Protein AF-H2CKC5-F1 (afdb_monomer_lite)

Sequence (315 aa):
MRVLASLIFFLLPLSMAQTQPAKDTEPKKPIIMPQEMGDGQTSNHPYEKLLLSVIDSQEKTISQMALFFNGLAILLGLASIIIPLIAYFFAIRPAQKAAKEIANIQDSVDALIEKKFAAYIEEHEYRRIESYLNDIQSGTFEMKKRACLYLSLNQHLVESESHINRIYEILSGEIDQDTRNSLSYIITNKNTVLCRHYFERVLRETLLENPIWYSFTFFLNFGFEKSAQETHSFLASIPEDEFRMTSIQINATLAQHSIESRLHFYNCCEIFIGLSAPKLEILAKHAIENTFKSNPESFKNTCLALHTAAPPPLP

Foldseek 3Di:
DPDPPPPPPPDDPPPDDDDDDDDDDDDDDDDDDDDDDDDDDPDPDVVVVVVVVVVVVVVVVVVVVVVVVVVVVVVVVVCVVVVVVCCCVPPVVVVVVVVVVVVVVVVVVVVVVVVVVVVVVLVVLVVVLVVLLCCCQDNDPVSVVVSLVVCLVVLVSQQDPVSLVSLLVSLPDDHDQSSNVSSLNSCLQPDDPSNLVSLLVCLVVVSHPCSLLRSLSSCLNPNCPVNLQSLQVSLQPDDLVCLLVVLLSNLVSLLVDDLVSNLRVLLSVSNVPPRDPSSVVSNVVNNLVSCCVVPVVSSVVSVVSNVPPDNPPDD

Organism: NCBI:txid929563

Structure (mmCIF, N/CA/C/O backbone):
data_AF-H2CKC5-F1
#
_entry.id   AF-H2CKC5-F1
#
loop_
_atom_site.group_PDB
_atom_site.id
_atom_site.type_symbol
_atom_site.label_atom_id
_atom_site.label_alt_id
_atom_site.label_comp_id
_atom_site.label_asym_id
_atom_site.label_entity_id
_atom_site.label_seq_id
_atom_site.pdbx_PDB_ins_code
_atom_site.Cartn_x
_atom_site.Cartn_y
_atom_site.Cartn_z
_atom_site.occupancy
_atom_site.B_iso_or_equiv
_atom_site.auth_seq_id
_atom_site.auth_comp_id
_atom_site.auth_asym_id
_atom_site.auth_atom_id
_atom_site.pdbx_PDB_model_num
ATOM 1 N N . MET A 1 1 ? -24.371 22.393 44.438 1.00 42.00 1 MET A N 1
ATOM 2 C CA . MET A 1 1 ? -24.372 21.460 45.590 1.00 42.00 1 MET A CA 1
ATOM 3 C C . MET A 1 1 ? -23.345 21.908 46.632 1.00 42.00 1 MET A C 1
ATOM 5 O O . MET A 1 1 ? -22.217 21.445 46.610 1.00 42.00 1 MET A O 1
ATOM 9 N N . ARG A 1 2 ? -23.697 22.866 47.502 1.00 38.41 2 ARG A N 1
ATOM 10 C CA . ARG A 1 2 ? -22.782 23.466 48.503 1.00 38.41 2 ARG A CA 1
ATOM 11 C C . ARG A 1 2 ? -23.366 23.501 49.928 1.00 38.41 2 ARG A C 1
ATOM 13 O O . ARG A 1 2 ? -22.968 24.326 50.732 1.00 38.41 2 ARG A O 1
ATOM 20 N N . VAL A 1 3 ? -24.299 22.603 50.256 1.00 41.03 3 VAL A N 1
ATOM 21 C CA . VAL A 1 3 ? -24.990 22.617 51.567 1.00 41.03 3 VAL A CA 1
ATOM 22 C C . VAL A 1 3 ? -24.724 21.358 52.412 1.00 41.03 3 VAL A C 1
ATOM 24 O O . VAL A 1 3 ? -25.104 21.305 53.572 1.00 41.03 3 VAL A O 1
ATOM 27 N N . LEU A 1 4 ? -23.980 20.365 51.911 1.00 36.09 4 LEU A N 1
ATOM 28 C CA . LEU A 1 4 ? -23.771 19.098 52.635 1.00 36.09 4 LEU A CA 1
ATOM 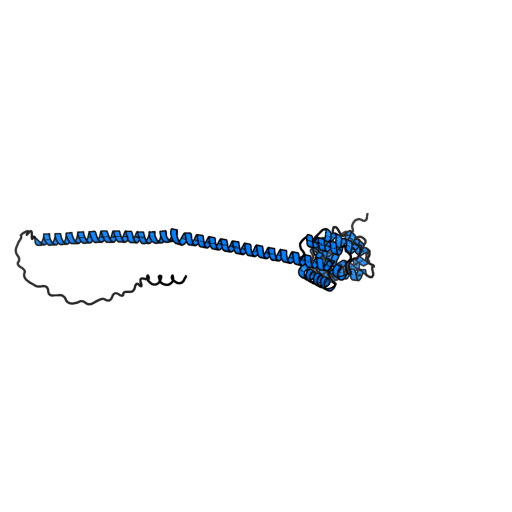29 C C . LEU A 1 4 ? -22.496 19.018 53.497 1.00 36.09 4 LEU A C 1
ATOM 31 O O . LEU A 1 4 ? -22.200 17.962 54.041 1.00 36.09 4 LEU A O 1
ATOM 35 N N . ALA A 1 5 ? -21.752 20.117 53.658 1.00 40.50 5 ALA A N 1
ATOM 36 C CA . ALA A 1 5 ? -20.508 20.128 54.438 1.00 40.50 5 ALA A CA 1
ATOM 37 C C . ALA A 1 5 ? -20.687 20.501 55.926 1.00 40.50 5 ALA A C 1
ATOM 39 O O . ALA A 1 5 ? -19.715 20.479 56.671 1.00 40.50 5 ALA 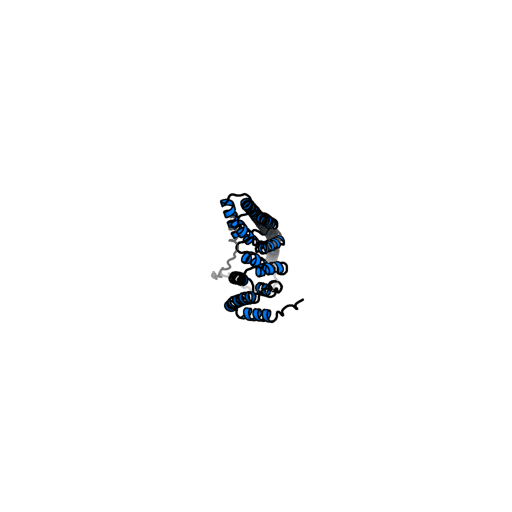A O 1
ATOM 40 N N . SER A 1 6 ? -21.902 20.830 56.385 1.00 41.53 6 SER A N 1
ATOM 41 C CA . SER A 1 6 ? -22.094 21.452 57.710 1.00 41.53 6 SER A CA 1
ATOM 42 C C . SER A 1 6 ? -22.689 20.549 58.799 1.00 41.53 6 SER A C 1
ATOM 44 O O . SER A 1 6 ? -22.996 21.045 59.878 1.00 41.53 6 SER A O 1
ATOM 46 N N . LEU A 1 7 ? -22.857 19.242 58.560 1.00 38.06 7 LEU A N 1
ATOM 47 C CA . LEU A 1 7 ? -23.566 18.344 59.494 1.00 38.06 7 LEU A CA 1
ATOM 48 C C . LEU A 1 7 ? -22.744 17.160 60.030 1.00 38.06 7 LEU A C 1
ATOM 50 O O . LEU A 1 7 ? -23.259 16.378 60.819 1.00 38.06 7 LEU A O 1
ATOM 54 N N . ILE A 1 8 ? -21.459 17.050 59.678 1.00 44.00 8 ILE A N 1
ATOM 55 C CA . ILE A 1 8 ? -20.584 15.949 60.141 1.00 44.00 8 ILE A CA 1
ATOM 56 C C . ILE A 1 8 ? -19.743 16.343 61.378 1.00 44.00 8 ILE A C 1
ATOM 58 O O . ILE A 1 8 ? -19.015 15.526 61.926 1.00 44.00 8 ILE A O 1
ATOM 62 N N . PHE A 1 9 ? -19.884 17.565 61.902 1.00 41.31 9 PHE A N 1
ATOM 63 C CA . PHE A 1 9 ? -19.037 18.052 63.003 1.00 41.31 9 PHE A CA 1
ATOM 64 C C . PHE A 1 9 ? -19.592 17.851 64.428 1.00 41.31 9 PHE A C 1
ATOM 66 O O . PHE A 1 9 ? -18.975 18.331 65.372 1.00 41.31 9 PHE A O 1
ATOM 73 N N . PHE A 1 10 ? -20.726 17.161 64.621 1.00 41.88 10 PHE A N 1
ATOM 74 C CA . PHE A 1 10 ? -21.412 17.153 65.929 1.00 41.88 10 PHE A CA 1
ATOM 75 C C . PHE A 1 10 ? -21.497 15.820 66.686 1.00 41.88 10 PHE A C 1
ATOM 77 O O . PHE A 1 10 ? -22.138 15.776 67.731 1.00 41.88 10 PHE A O 1
ATOM 84 N N . LEU A 1 11 ? -20.850 14.739 66.243 1.00 37.56 11 LEU A N 1
ATOM 85 C CA . LEU A 1 11 ? -20.904 13.459 66.969 1.00 37.56 11 LEU A CA 1
ATOM 86 C C . LEU A 1 11 ? -19.538 12.765 67.039 1.00 37.56 11 LEU A C 1
ATOM 88 O O . LEU A 1 11 ? -19.309 11.721 66.439 1.00 37.56 11 LEU A O 1
ATOM 92 N N . LEU A 1 12 ? -18.639 13.354 67.826 1.00 38.28 12 LEU A N 1
ATOM 93 C CA . LEU A 1 12 ? -17.491 12.674 68.426 1.00 38.28 12 LEU A CA 1
ATOM 94 C C . LEU A 1 12 ? -17.630 12.815 69.949 1.00 38.28 12 LEU A C 1
ATOM 96 O O . LEU A 1 12 ? -17.512 13.934 70.450 1.00 38.28 12 LEU A O 1
ATOM 100 N N . PRO A 1 13 ? -17.879 11.738 70.717 1.00 41.78 13 PRO A N 1
ATOM 101 C CA . PRO A 1 13 ? -17.722 11.804 72.157 1.00 41.78 13 PRO A CA 1
ATOM 102 C C . PRO A 1 13 ? -16.222 11.735 72.451 1.00 41.78 13 PRO A C 1
ATOM 104 O O . PRO A 1 13 ? -15.608 10.669 72.414 1.00 41.78 13 PRO A O 1
ATOM 107 N N . LEU A 1 14 ? -15.618 12.893 72.720 1.00 39.59 14 LEU A N 1
ATOM 108 C CA . LEU A 1 14 ? -14.294 12.961 73.321 1.00 39.59 14 LEU A CA 1
ATOM 109 C C . LEU A 1 14 ? -14.430 12.473 74.770 1.00 39.59 14 LEU A C 1
ATOM 111 O O . LEU A 1 14 ? -14.837 13.210 75.668 1.00 39.59 14 LEU A O 1
ATOM 115 N N . SER A 1 15 ? -14.133 11.195 74.988 1.00 45.47 15 SER A N 1
ATOM 116 C CA . SER A 1 15 ? -13.923 10.639 76.317 1.00 45.47 15 SER A CA 1
ATOM 117 C C . SER A 1 15 ? -12.646 11.242 76.899 1.00 45.47 15 SER A C 1
ATOM 119 O O . SER A 1 15 ? -11.559 10.784 76.570 1.00 45.47 15 SER A O 1
ATOM 121 N N . MET A 1 16 ? -12.762 12.262 77.744 1.00 42.56 16 MET A N 1
ATOM 122 C CA . MET A 1 16 ? -11.785 12.577 78.792 1.00 42.56 16 MET A CA 1
ATOM 123 C C . MET A 1 16 ? -12.454 13.486 79.822 1.00 42.56 16 MET A C 1
ATOM 125 O O . MET A 1 16 ? -12.539 14.694 79.640 1.00 42.56 16 MET A O 1
ATOM 129 N N . ALA A 1 17 ? -12.909 12.898 80.924 1.00 37.75 17 ALA A N 1
ATOM 130 C CA . ALA A 1 17 ? -13.131 13.626 82.163 1.00 37.75 17 ALA A CA 1
ATOM 131 C C . ALA A 1 17 ? -12.411 12.859 83.269 1.00 37.75 17 ALA A C 1
ATOM 133 O O . ALA A 1 17 ? -12.815 11.773 83.681 1.00 37.75 17 ALA A O 1
ATOM 134 N N . GLN A 1 18 ? -11.273 13.425 83.655 1.00 38.19 18 GLN A N 1
ATOM 135 C CA . GLN A 1 18 ? -10.445 13.015 84.772 1.00 38.19 18 GLN A CA 1
ATOM 136 C C . GLN A 1 18 ? -11.273 13.011 86.061 1.00 38.19 18 GLN A C 1
ATOM 138 O O . GLN A 1 18 ? -11.914 13.997 86.416 1.00 38.19 18 GLN A O 1
ATOM 143 N N . THR A 1 19 ? -11.200 11.904 86.788 1.00 39.28 19 THR A N 1
ATOM 144 C CA . THR A 1 19 ? -11.550 11.816 88.203 1.00 39.28 19 THR A CA 1
ATOM 145 C C . THR A 1 19 ? -10.672 12.774 89.013 1.00 39.28 19 THR A C 1
ATOM 147 O O . THR A 1 19 ? -9.476 12.529 89.170 1.00 39.28 19 THR A O 1
ATOM 150 N N . GLN A 1 20 ? -11.256 13.849 89.547 1.00 40.38 20 GLN A N 1
ATOM 151 C CA . GLN A 1 20 ? -10.709 14.583 90.692 1.00 40.38 20 GLN A CA 1
ATOM 152 C C . GLN A 1 20 ? -11.448 14.145 91.967 1.00 40.38 20 GLN A C 1
ATOM 154 O O . GLN A 1 20 ? -12.680 14.093 91.954 1.00 40.38 20 GLN A O 1
ATOM 159 N N . PRO A 1 21 ? -10.744 13.854 93.075 1.00 40.78 21 PRO A N 1
ATOM 160 C CA . PRO A 1 21 ? -11.381 13.587 94.355 1.00 40.78 21 PRO A CA 1
ATOM 161 C C . PRO A 1 21 ? -11.703 14.922 95.040 1.00 40.78 21 PRO A C 1
ATOM 163 O O . PRO A 1 21 ? -10.807 15.698 95.374 1.00 40.78 21 PRO A O 1
ATOM 166 N N . ALA A 1 22 ? -12.987 15.206 95.252 1.00 38.06 22 ALA A N 1
ATOM 167 C CA . ALA A 1 22 ? -13.424 16.373 96.005 1.00 38.06 22 ALA A CA 1
ATOM 168 C C . ALA A 1 22 ? -13.787 15.979 97.443 1.00 38.06 22 ALA A C 1
ATOM 170 O O . ALA A 1 22 ? -14.868 15.470 97.709 1.00 38.06 22 ALA A O 1
ATOM 171 N N . LYS A 1 23 ? -12.827 16.259 98.331 1.00 40.06 23 LYS A N 1
ATOM 172 C CA . LYS A 1 23 ? -12.981 16.905 99.645 1.00 40.06 23 LYS A CA 1
ATOM 173 C C . LYS A 1 23 ? -14.130 16.437 100.550 1.00 40.06 23 LYS A C 1
ATOM 175 O O . LYS A 1 23 ? -15.262 16.910 100.460 1.00 40.06 23 LYS A O 1
ATOM 180 N N . ASP A 1 24 ? -13.722 15.660 101.549 1.00 42.03 24 ASP A N 1
ATOM 181 C CA . ASP A 1 24 ? -14.361 15.535 102.855 1.00 42.03 24 ASP A CA 1
ATOM 182 C C . ASP A 1 24 ? -14.810 16.902 103.387 1.00 42.03 24 ASP A C 1
ATOM 184 O O . ASP A 1 24 ? -14.002 17.800 103.642 1.00 42.03 24 ASP A O 1
ATOM 188 N N . THR A 1 25 ? -16.121 17.049 103.561 1.00 45.88 25 THR A N 1
ATOM 189 C CA . THR A 1 25 ? -16.721 18.114 104.363 1.00 45.88 25 THR A CA 1
ATOM 190 C C . THR A 1 25 ? -17.465 17.464 105.524 1.00 45.88 25 THR A C 1
ATOM 192 O O . THR A 1 25 ? -18.498 16.833 105.349 1.00 45.88 25 THR A O 1
ATOM 195 N N . GLU A 1 26 ? -16.822 17.591 106.683 1.00 41.38 26 GLU A N 1
ATOM 196 C CA . GLU A 1 26 ? -17.263 17.515 108.079 1.00 41.38 26 GLU A CA 1
ATOM 197 C C . GLU A 1 26 ? -18.489 16.662 108.488 1.00 41.38 26 GLU A C 1
ATOM 199 O O . GLU A 1 26 ? -19.617 16.889 108.042 1.00 41.38 26 GLU A O 1
ATOM 204 N N . PRO A 1 27 ? -18.320 15.776 109.493 1.00 43.53 27 PRO A N 1
ATOM 205 C CA . PRO A 1 27 ? -19.419 15.036 110.094 1.00 43.53 27 PRO A CA 1
ATOM 206 C C . PRO A 1 27 ? -20.238 15.935 111.033 1.00 43.53 27 PRO A C 1
ATOM 208 O O . PRO A 1 27 ? -19.755 16.417 112.063 1.00 43.53 27 PRO A O 1
ATOM 211 N N . LYS A 1 28 ? -21.528 16.115 110.730 1.00 41.84 28 LYS A N 1
ATOM 212 C CA . LYS A 1 28 ? -22.486 16.660 111.700 1.00 41.84 28 LYS A CA 1
ATOM 213 C C . LYS A 1 28 ? -22.737 15.636 112.814 1.00 41.84 28 LYS A C 1
ATOM 215 O O . LYS A 1 28 ? -23.282 14.564 112.577 1.00 41.84 28 LYS A O 1
ATOM 220 N N . LYS A 1 29 ? -22.315 16.032 114.020 1.00 44.72 29 LYS A N 1
ATOM 221 C CA . LYS A 1 29 ? -22.571 15.467 115.358 1.00 44.72 29 LYS A CA 1
ATOM 222 C C . LYS A 1 29 ? -23.770 14.503 115.462 1.00 44.72 29 LYS A C 1
ATOM 224 O O . LYS A 1 29 ? -24.896 14.934 115.208 1.00 44.72 29 LYS A O 1
ATOM 229 N N . PRO A 1 30 ? -23.576 13.282 115.993 1.00 47.22 30 PRO A N 1
ATOM 230 C CA . PRO A 1 30 ? -24.675 12.493 116.527 1.00 47.22 30 PRO A CA 1
ATOM 231 C C . PRO A 1 30 ? -25.140 13.086 117.865 1.00 47.22 30 PRO A C 1
ATOM 233 O O . PRO A 1 30 ? -24.343 13.362 118.764 1.00 47.22 30 PRO A O 1
ATOM 236 N N . ILE A 1 31 ? -26.448 13.299 117.977 1.00 48.00 31 ILE A N 1
ATOM 237 C CA . ILE A 1 31 ? -27.125 13.621 119.232 1.00 48.00 31 ILE A CA 1
ATOM 238 C C . ILE A 1 31 ? -27.121 12.346 120.080 1.00 48.00 31 ILE A C 1
ATOM 240 O O . ILE A 1 31 ? -27.695 11.332 119.695 1.00 48.00 31 ILE A O 1
ATOM 244 N N . ILE A 1 32 ? 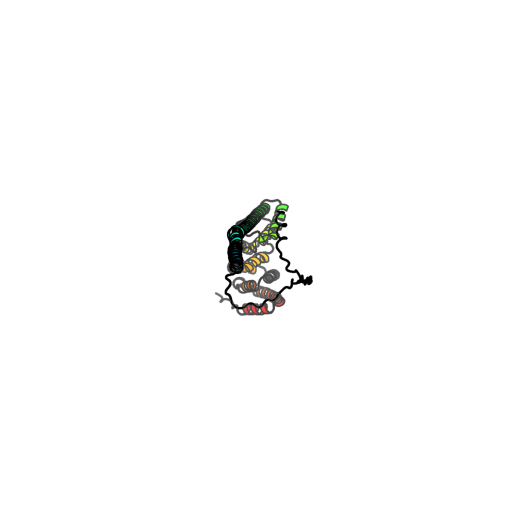-26.433 12.400 121.218 1.00 47.91 32 ILE A N 1
ATOM 245 C CA . ILE A 1 32 ? -26.481 11.384 122.271 1.00 47.91 32 ILE A CA 1
ATOM 246 C C . ILE A 1 32 ? -27.705 11.667 123.142 1.00 47.91 32 ILE A C 1
ATOM 248 O O . ILE A 1 32 ? -27.888 12.814 123.542 1.00 47.91 32 ILE A O 1
ATOM 252 N N . MET A 1 33 ? -28.482 10.625 123.457 1.00 40.84 33 MET A N 1
ATOM 253 C CA . MET A 1 33 ? -28.977 10.236 124.797 1.00 40.84 33 MET A CA 1
ATOM 254 C C . MET A 1 33 ? -30.156 9.250 124.650 1.00 40.84 33 MET A C 1
ATOM 256 O O . MET A 1 33 ? -30.886 9.343 123.668 1.00 40.84 33 MET A O 1
ATOM 260 N N . PRO A 1 34 ? -30.479 8.427 125.662 1.00 47.53 34 PRO A N 1
ATOM 261 C CA . PRO A 1 34 ? -29.633 7.641 126.561 1.00 47.53 34 PRO A CA 1
ATOM 262 C C . PRO A 1 34 ? -30.013 6.139 126.514 1.00 47.53 34 PRO A C 1
ATOM 264 O O . PRO A 1 34 ? -31.061 5.753 126.004 1.00 47.53 34 PRO A O 1
ATOM 267 N N . GLN A 1 35 ? -29.149 5.283 127.067 1.00 49.06 35 GLN A N 1
ATOM 268 C CA . GLN A 1 35 ? -29.497 3.902 127.413 1.00 49.06 35 GLN A CA 1
ATOM 269 C C . GLN A 1 35 ? -30.496 3.890 128.579 1.00 49.06 35 GLN A C 1
ATOM 271 O O . GLN A 1 35 ? -30.191 4.441 129.633 1.00 49.06 35 GLN A O 1
ATOM 276 N N . GLU A 1 36 ? -31.593 3.152 128.438 1.00 39.75 36 GLU A N 1
ATOM 277 C CA . GLU A 1 36 ? -32.171 2.400 129.553 1.00 39.75 36 GLU A CA 1
ATOM 278 C C . GLU A 1 36 ? -32.298 0.932 129.135 1.00 39.75 36 GLU A C 1
ATOM 280 O O . GLU A 1 36 ? -32.858 0.603 128.089 1.00 39.75 36 GLU A O 1
ATOM 285 N N . MET A 1 37 ? -31.706 0.055 129.949 1.00 48.03 37 MET A N 1
ATOM 286 C CA . MET A 1 37 ? -32.003 -1.371 129.956 1.00 48.03 37 MET A CA 1
ATOM 287 C C . MET A 1 37 ? -33.452 -1.555 130.405 1.00 48.03 37 MET A C 1
ATOM 289 O O . MET A 1 37 ? -33.849 -1.019 131.437 1.00 48.03 37 MET A O 1
ATOM 293 N N . GLY A 1 38 ? -34.211 -2.361 129.674 1.00 37.44 38 GLY A N 1
ATOM 294 C CA . GLY A 1 38 ? -35.534 -2.806 130.082 1.00 37.44 38 GLY A CA 1
ATOM 295 C C . GLY A 1 38 ? -35.887 -4.074 129.327 1.00 37.44 38 GLY A C 1
ATOM 296 O O . GLY A 1 38 ? -35.963 -4.066 128.101 1.00 37.44 38 GLY A O 1
ATOM 297 N N . ASP A 1 39 ? -36.015 -5.160 130.078 1.00 38.06 39 ASP A N 1
ATOM 298 C CA . ASP A 1 39 ? -36.306 -6.508 129.617 1.00 38.06 39 ASP A CA 1
ATOM 299 C C . ASP A 1 39 ? -37.482 -6.601 128.638 1.00 38.06 39 ASP A C 1
ATOM 301 O O . ASP A 1 39 ? -38.485 -5.901 128.753 1.00 38.06 39 ASP A O 1
ATOM 305 N N . GLY A 1 40 ? -37.331 -7.549 127.711 1.00 49.28 40 GLY A N 1
ATOM 306 C CA . GLY A 1 40 ? -38.383 -8.281 127.012 1.00 49.28 40 GLY A CA 1
ATOM 307 C C . GLY A 1 40 ? -39.731 -7.592 126.827 1.00 49.28 40 GLY A C 1
ATOM 308 O O . GLY A 1 40 ? -40.600 -7.691 127.683 1.00 49.28 40 GLY A O 1
ATOM 309 N N . GLN A 1 41 ? -39.980 -7.088 125.620 1.00 37.50 41 GLN A N 1
ATOM 310 C CA . GLN A 1 41 ? -41.303 -7.165 125.009 1.00 37.50 41 GLN A CA 1
ATOM 311 C C . GLN A 1 41 ? -41.185 -6.966 123.499 1.00 37.50 41 GLN A C 1
ATOM 313 O O . GLN A 1 41 ? -40.616 -5.991 123.016 1.00 37.50 41 GLN A O 1
ATOM 318 N N . THR A 1 42 ? -41.744 -7.912 122.747 1.00 53.34 42 THR A N 1
ATOM 319 C CA . THR A 1 42 ? -42.051 -7.799 121.321 1.00 53.34 42 THR A CA 1
ATOM 320 C C . THR A 1 42 ? -42.973 -6.598 121.103 1.00 53.34 42 THR A C 1
ATOM 322 O O . THR A 1 42 ? -44.198 -6.740 121.101 1.00 53.34 42 THR A O 1
ATOM 325 N N . SER A 1 43 ? -42.408 -5.397 120.968 1.00 41.59 43 SER A N 1
ATOM 326 C CA . SER A 1 43 ? -43.188 -4.219 120.611 1.00 41.59 43 SER A CA 1
ATOM 327 C C . SER A 1 43 ? -43.338 -4.197 119.091 1.00 41.59 43 SER A C 1
ATOM 329 O O . SER A 1 43 ? -42.396 -3.996 118.333 1.00 41.59 43 SER A O 1
ATOM 331 N N . ASN A 1 44 ? -44.557 -4.480 118.634 1.00 53.59 44 ASN A N 1
ATOM 332 C CA . ASN A 1 44 ? -45.010 -4.171 117.283 1.00 53.59 44 ASN A CA 1
ATOM 333 C C . ASN A 1 44 ? -44.970 -2.642 117.111 1.00 53.59 44 ASN A C 1
ATOM 335 O O . ASN A 1 44 ? -46.004 -1.986 117.239 1.00 53.59 44 ASN A O 1
ATOM 339 N N . HIS A 1 45 ? -43.793 -2.053 116.882 1.00 48.94 45 HIS A N 1
ATOM 340 C CA . HIS A 1 45 ? -43.683 -0.606 116.751 1.00 48.94 45 HIS A CA 1
ATOM 341 C C . HIS A 1 45 ? -44.159 -0.196 115.344 1.00 48.94 45 HIS A C 1
ATOM 343 O O . HIS A 1 45 ? -43.560 -0.595 114.342 1.00 48.94 45 HIS A O 1
ATOM 349 N N . PRO A 1 46 ? -45.240 0.596 115.221 1.00 58.88 46 PRO A N 1
ATOM 350 C CA . PRO A 1 46 ? -45.863 0.915 113.931 1.00 58.88 46 PRO A CA 1
ATOM 351 C C . PRO A 1 46 ? -44.932 1.643 112.949 1.00 58.88 46 PRO A C 1
ATOM 353 O O . PRO A 1 46 ? -45.186 1.625 111.750 1.00 58.88 46 PRO A O 1
ATOM 356 N N . TYR A 1 47 ? -43.837 2.236 113.434 1.00 55.03 47 TYR A N 1
ATOM 357 C CA . TYR A 1 47 ? -42.853 2.954 112.623 1.00 55.03 47 TYR A CA 1
ATOM 358 C C . TYR A 1 47 ? -41.950 2.039 111.785 1.00 55.03 47 TYR A C 1
ATOM 360 O O . TYR A 1 47 ? -41.572 2.425 110.683 1.00 55.03 47 TYR A O 1
ATOM 368 N N . GLU A 1 48 ? -41.649 0.821 112.244 1.00 62.62 48 GLU A N 1
ATOM 369 C CA . GLU A 1 48 ? -40.800 -0.122 111.500 1.00 62.62 48 GLU A CA 1
ATOM 370 C C . GLU A 1 48 ? -41.540 -0.685 110.279 1.00 62.62 48 GLU A C 1
ATOM 372 O O . GLU A 1 48 ? -41.012 -0.705 109.169 1.00 62.62 48 GLU A O 1
ATOM 377 N N . LYS A 1 49 ? -42.827 -1.018 110.448 1.00 60.62 49 LYS A N 1
ATOM 378 C CA . LYS A 1 49 ? -43.713 -1.393 109.334 1.00 60.62 49 LYS A CA 1
ATOM 379 C C . LYS A 1 49 ? -43.908 -0.249 108.340 1.00 60.62 49 LYS A C 1
ATOM 381 O O . LYS A 1 49 ? -43.997 -0.494 107.140 1.00 60.62 49 LYS A O 1
ATOM 386 N N . LEU A 1 50 ? -43.958 0.991 108.827 1.00 67.38 50 LEU A N 1
ATOM 387 C CA . LEU A 1 50 ? -44.115 2.169 107.977 1.00 67.38 50 LEU A CA 1
ATOM 388 C C . LEU A 1 50 ? -42.844 2.426 107.152 1.00 67.38 50 LEU A C 1
ATOM 390 O O . LEU A 1 50 ? -42.945 2.612 105.943 1.00 67.38 50 LEU A O 1
ATOM 394 N N . LEU A 1 51 ? -41.657 2.324 107.758 1.00 65.69 51 LEU A N 1
ATOM 395 C CA . LEU A 1 51 ? -40.374 2.427 107.053 1.00 65.69 51 LEU A CA 1
ATOM 396 C C . LEU A 1 51 ? -40.189 1.317 106.012 1.00 65.69 51 LEU A C 1
ATOM 398 O O . LEU A 1 51 ? -39.845 1.622 104.873 1.00 65.69 51 LEU A O 1
ATOM 402 N N . LEU A 1 52 ? -40.491 0.062 106.358 1.00 72.81 52 LEU A N 1
ATOM 403 C CA . LEU A 1 52 ? -40.438 -1.056 105.409 1.00 72.81 52 LEU A CA 1
ATOM 404 C C . LEU A 1 52 ? -41.415 -0.858 104.242 1.00 72.81 52 LEU A C 1
ATOM 406 O O . LEU A 1 52 ? -41.041 -1.069 103.095 1.00 72.81 52 LEU A O 1
ATOM 410 N N . SER A 1 53 ? -42.630 -0.357 104.497 1.00 70.94 53 SER A N 1
ATOM 411 C CA . SER A 1 53 ? -43.591 -0.065 103.422 1.00 70.94 53 SER A CA 1
ATOM 412 C C . SER A 1 53 ? -43.161 1.089 102.505 1.00 70.94 53 SER A C 1
ATOM 414 O O . SER A 1 53 ? -43.453 1.066 101.308 1.00 70.94 53 SER A O 1
ATOM 416 N N . VAL A 1 54 ? -42.448 2.090 103.037 1.00 73.69 54 VAL A N 1
ATOM 417 C CA . VAL A 1 54 ? -41.878 3.188 102.241 1.00 73.69 54 VAL A CA 1
ATOM 418 C C . VAL A 1 54 ? -40.711 2.683 101.393 1.00 73.69 54 VAL A C 1
ATOM 420 O O . VAL A 1 54 ? -40.633 3.038 100.219 1.00 73.69 54 VAL A O 1
ATOM 423 N N . ILE A 1 55 ? -39.854 1.822 101.948 1.00 74.12 55 ILE A N 1
ATOM 424 C CA . ILE A 1 55 ? -38.739 1.195 101.225 1.00 74.12 55 ILE A CA 1
ATOM 425 C C . ILE A 1 55 ? -39.267 0.284 100.107 1.00 74.12 55 ILE A C 1
ATOM 427 O O . ILE A 1 55 ? -38.871 0.469 98.960 1.00 74.12 55 ILE A O 1
ATOM 431 N N . ASP A 1 56 ? -40.238 -0.591 100.384 1.00 76.62 56 ASP A N 1
ATOM 432 C CA . ASP A 1 56 ? -40.874 -1.457 99.374 1.00 76.62 56 ASP A CA 1
ATOM 433 C C . ASP A 1 56 ? -41.551 -0.648 98.253 1.00 76.62 56 ASP A C 1
ATOM 435 O O . ASP A 1 56 ? -41.536 -1.030 97.079 1.00 76.62 56 ASP A O 1
ATOM 439 N N . SER A 1 57 ? -42.166 0.488 98.600 1.00 74.12 57 SER A N 1
ATOM 440 C CA . SER A 1 57 ? -42.776 1.404 97.630 1.00 74.12 57 SER A CA 1
ATOM 441 C C . SER A 1 57 ? -41.721 2.079 96.744 1.00 74.12 57 SER A C 1
ATOM 443 O O . SER A 1 57 ? -41.888 2.172 95.522 1.00 74.12 57 SER A O 1
ATOM 445 N N . GLN A 1 58 ? -40.596 2.501 97.330 1.00 75.38 58 GLN A N 1
ATOM 446 C CA . GLN A 1 58 ? -39.471 3.071 96.589 1.00 75.38 58 GLN A CA 1
ATOM 447 C C . GLN A 1 58 ? -38.793 2.029 95.696 1.00 75.38 58 GLN A C 1
ATOM 449 O O . GLN A 1 58 ? -38.527 2.320 94.532 1.00 75.38 58 GLN A O 1
ATOM 454 N N . GLU A 1 59 ? -38.592 0.806 96.179 1.00 80.56 59 GLU A N 1
ATOM 455 C CA . GLU A 1 59 ? -37.989 -0.284 95.411 1.00 80.56 59 GLU A CA 1
ATOM 456 C C . GLU A 1 59 ? -38.873 -0.695 94.225 1.00 80.56 59 GLU A C 1
ATOM 458 O O . GLU A 1 59 ? -38.380 -0.842 93.105 1.00 80.56 59 GLU A O 1
ATOM 463 N N . LYS A 1 60 ? -40.202 -0.749 94.409 1.00 75.62 60 LYS A N 1
ATOM 464 C CA . LYS A 1 60 ? -41.155 -0.934 93.299 1.00 75.62 60 LYS A CA 1
ATOM 465 C C . LYS A 1 60 ? -41.101 0.202 92.283 1.00 75.62 60 LYS A C 1
ATOM 467 O O . LYS A 1 60 ? -41.129 -0.062 91.082 1.00 75.62 60 LYS A O 1
ATOM 472 N N . THR A 1 61 ? -41.002 1.449 92.738 1.00 78.25 61 THR A N 1
ATOM 473 C CA . THR A 1 61 ? -40.932 2.619 91.844 1.00 78.25 61 THR A CA 1
ATOM 474 C C . THR A 1 61 ? -39.622 2.630 91.047 1.00 78.25 61 THR A C 1
ATOM 476 O O . THR A 1 61 ? -39.631 2.857 89.836 1.00 78.25 61 THR A O 1
ATOM 479 N N . ILE A 1 62 ? -38.498 2.306 91.694 1.00 81.69 62 ILE A N 1
ATOM 480 C CA . ILE A 1 62 ? -37.178 2.178 91.056 1.00 81.69 62 ILE A CA 1
ATOM 481 C C . ILE A 1 62 ? -37.169 1.010 90.064 1.00 81.69 62 ILE A C 1
ATOM 483 O O . ILE A 1 62 ? -36.684 1.163 88.945 1.00 81.69 62 ILE A O 1
ATOM 487 N N . SER A 1 63 ? -37.754 -0.132 90.430 1.00 80.81 63 SER A N 1
ATOM 488 C CA . SER A 1 63 ? -37.888 -1.300 89.552 1.00 80.81 63 SER A CA 1
ATOM 489 C C . SER A 1 63 ? -38.700 -0.978 88.290 1.00 80.81 63 SER A C 1
ATOM 491 O O . SER A 1 63 ? -38.292 -1.323 87.180 1.00 80.81 63 SER A O 1
ATOM 493 N N . GLN A 1 64 ? -39.803 -0.235 88.425 1.00 79.25 64 GLN A N 1
ATOM 494 C CA . GLN A 1 64 ? -40.610 0.214 87.286 1.00 79.25 64 GLN A CA 1
ATOM 495 C C . GLN A 1 64 ? -39.869 1.224 86.397 1.00 79.25 64 GLN A C 1
ATOM 497 O O . GLN A 1 64 ? -39.939 1.117 85.171 1.00 79.25 64 GLN A O 1
ATOM 502 N N . MET A 1 65 ? -39.115 2.163 86.984 1.00 83.12 65 MET A N 1
ATOM 503 C CA . MET A 1 65 ? -38.250 3.069 86.217 1.00 83.12 65 MET A CA 1
ATOM 504 C C . MET A 1 65 ? -37.158 2.306 85.464 1.00 83.12 65 MET A C 1
ATOM 506 O O . MET A 1 65 ? -36.937 2.567 84.282 1.00 83.12 65 MET A O 1
ATOM 510 N N . ALA A 1 66 ? -36.511 1.335 86.110 1.00 79.44 66 ALA A N 1
ATOM 511 C CA . ALA A 1 66 ? -35.505 0.492 85.476 1.00 79.44 66 ALA A CA 1
ATOM 512 C C . ALA A 1 66 ? -36.098 -0.285 84.292 1.00 79.44 66 ALA A C 1
ATOM 514 O O . ALA A 1 66 ? -35.506 -0.293 83.215 1.00 79.44 66 ALA A O 1
ATOM 515 N N . LEU A 1 67 ? -37.295 -0.863 84.447 1.00 84.94 67 LEU A N 1
ATOM 516 C CA . LEU A 1 67 ? -38.001 -1.560 83.368 1.00 84.94 67 LEU A CA 1
ATOM 517 C C . LEU A 1 67 ? -38.306 -0.626 82.182 1.00 84.94 67 LEU A C 1
ATOM 519 O O . LEU A 1 67 ? -38.105 -1.005 81.027 1.00 84.94 67 LEU A O 1
ATOM 523 N N . PHE A 1 68 ? -38.740 0.607 82.463 1.00 88.88 68 PHE A N 1
ATOM 524 C CA . PHE A 1 68 ? -39.015 1.622 81.444 1.00 88.88 68 PHE A CA 1
ATOM 525 C C . PHE A 1 68 ? -37.752 2.026 80.672 1.00 88.88 68 PHE A C 1
ATOM 527 O O . PHE A 1 68 ? -37.749 2.002 79.439 1.00 88.88 68 PHE A O 1
ATOM 534 N N . PHE A 1 69 ? -36.656 2.338 81.375 1.00 87.69 69 PHE A N 1
ATOM 535 C CA . PHE A 1 69 ? -35.385 2.690 80.735 1.00 87.69 69 PHE A CA 1
ATOM 536 C C . PHE A 1 69 ? -34.796 1.528 79.933 1.00 87.69 69 PHE A C 1
ATOM 538 O O . PHE A 1 69 ? -34.255 1.758 78.852 1.00 87.69 69 PHE A O 1
ATOM 545 N N . ASN A 1 70 ? -34.951 0.287 80.402 1.00 87.12 70 ASN A N 1
ATOM 546 C CA . ASN A 1 70 ? -34.495 -0.889 79.665 1.00 87.12 70 ASN A CA 1
ATOM 547 C C . ASN A 1 70 ? -35.308 -1.091 78.373 1.00 87.12 70 ASN A C 1
ATOM 549 O O . ASN A 1 70 ? -34.739 -1.351 77.314 1.00 87.12 70 ASN A O 1
ATOM 553 N N . GLY A 1 71 ? -36.630 -0.882 78.423 1.00 88.75 71 GLY A N 1
ATOM 554 C CA . GLY A 1 71 ? -37.486 -0.885 77.231 1.00 88.75 71 GLY A CA 1
ATOM 555 C C . GLY A 1 71 ? -37.103 0.204 76.221 1.00 88.75 71 GLY A C 1
ATOM 556 O O . GLY A 1 71 ? -37.019 -0.061 75.020 1.00 88.75 71 GLY A O 1
ATOM 557 N N . LEU A 1 72 ? -36.793 1.411 76.705 1.00 89.25 72 LEU A N 1
ATOM 558 C CA . LEU A 1 72 ? -36.332 2.520 75.865 1.00 89.25 72 LEU A CA 1
ATOM 559 C C . LEU A 1 72 ? -34.957 2.230 75.232 1.00 89.25 72 LEU A C 1
ATOM 561 O O . LEU A 1 72 ? -34.746 2.519 74.055 1.00 89.25 72 LEU A O 1
ATOM 565 N N . ALA A 1 73 ? -34.038 1.622 75.989 1.00 89.31 73 ALA A N 1
ATOM 566 C CA . ALA A 1 73 ? -32.715 1.225 75.511 1.00 89.31 73 ALA A CA 1
ATOM 567 C C . ALA A 1 73 ? -32.796 0.143 74.422 1.00 89.31 73 ALA A C 1
ATOM 569 O O . ALA A 1 73 ? -32.080 0.230 73.424 1.00 89.31 73 ALA A O 1
ATOM 570 N N . ILE A 1 74 ? -33.706 -0.828 74.559 1.00 90.00 74 ILE A N 1
ATOM 571 C CA . ILE A 1 74 ? -33.971 -1.842 73.525 1.00 90.00 74 ILE A CA 1
ATOM 572 C C . ILE A 1 74 ? -34.518 -1.187 72.250 1.00 90.00 74 ILE A C 1
ATOM 574 O O . ILE A 1 74 ? -34.061 -1.508 71.153 1.00 90.00 74 ILE A O 1
ATOM 578 N N . LEU A 1 75 ? -35.449 -0.235 72.373 1.00 89.88 75 LEU A N 1
ATOM 579 C CA . LEU A 1 75 ? -35.982 0.518 71.231 1.00 89.88 75 LEU A CA 1
ATOM 580 C C . LEU A 1 75 ? -34.900 1.341 70.521 1.00 89.88 75 LEU A C 1
ATOM 582 O O . LEU A 1 75 ? -34.827 1.323 69.293 1.00 89.88 75 LEU A O 1
ATOM 586 N N . LEU A 1 76 ? -34.032 2.019 71.276 1.00 89.62 76 LEU A N 1
ATOM 587 C CA . LEU A 1 76 ? -32.892 2.758 70.724 1.00 89.62 76 LEU A CA 1
ATOM 588 C C . LEU A 1 76 ? -31.863 1.825 70.070 1.00 89.62 76 LEU A C 1
ATOM 590 O O . LEU A 1 76 ? -31.339 2.151 69.005 1.00 89.62 76 LEU A O 1
ATOM 594 N N . GLY A 1 77 ? -31.613 0.651 70.656 1.00 89.38 77 GLY A N 1
ATOM 595 C CA . GLY A 1 77 ? -30.755 -0.388 70.079 1.00 89.38 77 GLY A CA 1
ATOM 596 C C . GLY A 1 77 ? -31.326 -0.998 68.795 1.00 89.38 77 GLY A C 1
ATOM 597 O O . GLY A 1 77 ? -30.589 -1.263 67.852 1.00 89.38 77 GLY A O 1
ATOM 598 N N . LEU A 1 78 ? -32.647 -1.163 68.702 1.00 89.38 78 LEU A N 1
ATOM 599 C CA . LEU A 1 78 ? -33.309 -1.575 67.461 1.00 89.38 78 LEU A CA 1
ATOM 600 C C . LEU A 1 78 ? -33.259 -0.466 66.407 1.00 89.38 78 LEU A C 1
ATOM 602 O O . LEU A 1 78 ? -32.956 -0.735 65.245 1.00 89.38 78 LEU A O 1
ATOM 606 N N . ALA A 1 79 ? -33.501 0.785 66.802 1.00 86.25 79 ALA A N 1
ATOM 607 C CA . ALA A 1 79 ? -33.417 1.931 65.903 1.00 86.25 79 ALA A CA 1
ATOM 608 C C . ALA A 1 79 ? -31.999 2.112 65.336 1.00 86.25 79 ALA A C 1
ATOM 610 O O . ALA A 1 79 ? -31.856 2.398 64.146 1.00 86.25 79 ALA A O 1
ATOM 611 N N . SER A 1 80 ? -30.956 1.879 66.142 1.00 86.94 80 SER A N 1
ATOM 612 C CA . SER A 1 80 ? -29.560 1.985 65.698 1.00 86.94 80 SER A CA 1
ATOM 613 C C . SER A 1 80 ? -29.179 0.948 64.637 1.00 86.94 80 SER A C 1
ATOM 615 O O . SER A 1 80 ? -28.262 1.198 63.862 1.00 86.94 80 SER A O 1
ATOM 617 N N . ILE A 1 81 ? -29.906 -0.170 64.545 1.00 90.06 81 ILE A N 1
ATOM 618 C CA . ILE A 1 81 ? -29.718 -1.198 63.510 1.00 90.06 81 ILE A CA 1
ATOM 619 C C . ILE A 1 81 ? -30.635 -0.941 62.307 1.00 90.06 81 ILE A C 1
ATOM 621 O O . ILE A 1 81 ? -30.197 -1.018 61.157 1.00 90.06 81 ILE A O 1
ATOM 625 N N . ILE A 1 82 ? -31.906 -0.615 62.556 1.00 90.75 82 ILE A N 1
ATOM 626 C CA . ILE A 1 82 ? -32.929 -0.464 61.513 1.00 90.75 82 ILE A CA 1
ATOM 627 C C . ILE A 1 82 ? -32.665 0.774 60.649 1.00 90.75 82 ILE A C 1
ATOM 629 O O . ILE A 1 82 ? -32.794 0.697 59.427 1.00 90.75 82 ILE A O 1
ATOM 633 N N . ILE A 1 83 ? -32.268 1.903 61.246 1.00 85.75 83 ILE A N 1
ATOM 634 C CA . ILE A 1 83 ? -32.053 3.157 60.508 1.00 85.75 83 ILE A CA 1
ATOM 635 C C . ILE A 1 83 ? -30.932 3.012 59.458 1.00 85.75 83 ILE A C 1
ATOM 637 O O . ILE A 1 83 ? -31.187 3.341 58.296 1.00 85.75 83 ILE A O 1
ATOM 641 N N . PRO A 1 84 ? -29.733 2.476 59.777 1.00 87.50 84 PRO A N 1
ATOM 642 C CA . PRO A 1 84 ? -28.706 2.203 58.771 1.00 87.50 84 PRO A CA 1
ATOM 643 C C . PRO A 1 84 ? -29.159 1.220 57.694 1.00 87.50 84 PRO A C 1
ATOM 645 O O . PRO A 1 84 ? -28.819 1.403 56.525 1.00 87.50 84 PRO A O 1
ATOM 648 N N . LEU A 1 85 ? -29.950 0.205 58.059 1.00 87.19 85 LEU A N 1
ATOM 649 C CA . LEU A 1 85 ? -30.498 -0.753 57.099 1.00 87.19 85 LEU A CA 1
ATOM 650 C C . LEU A 1 85 ? -31.417 -0.055 56.090 1.00 87.19 85 LEU A C 1
ATOM 652 O O . LEU A 1 85 ? -31.248 -0.219 54.881 1.00 87.19 85 LEU A O 1
ATOM 656 N N . ILE A 1 86 ? -32.351 0.768 56.571 1.00 85.94 86 ILE A N 1
ATOM 657 C CA . ILE A 1 86 ? -33.256 1.547 55.720 1.00 85.94 86 ILE A CA 1
ATOM 658 C C . ILE A 1 86 ? -32.448 2.510 54.843 1.00 85.94 86 ILE A C 1
ATOM 660 O O . ILE A 1 86 ? -32.643 2.536 53.629 1.00 85.94 86 ILE A O 1
ATOM 664 N N . ALA A 1 87 ? -31.494 3.249 55.416 1.00 84.50 87 ALA A N 1
ATOM 665 C CA . ALA A 1 87 ? -30.629 4.151 54.656 1.00 84.50 87 ALA A CA 1
ATOM 666 C C . ALA A 1 87 ? -29.851 3.408 53.554 1.00 84.50 87 ALA A C 1
ATOM 668 O O . ALA A 1 87 ? -29.755 3.883 52.420 1.00 84.50 87 ALA A O 1
ATOM 669 N N . TYR A 1 88 ? -29.350 2.209 53.846 1.00 85.94 88 TYR A N 1
ATOM 670 C CA . TYR A 1 88 ? -28.642 1.392 52.869 1.00 85.94 88 TYR A CA 1
ATOM 671 C C . TYR A 1 88 ? -29.552 0.923 51.725 1.00 85.94 88 TYR A C 1
ATOM 673 O O . TYR A 1 88 ? -29.207 1.100 50.553 1.00 85.94 88 TYR A O 1
ATOM 681 N N . PHE A 1 89 ? -30.723 0.360 52.040 1.00 88.44 89 PHE A N 1
ATOM 682 C CA . PHE A 1 89 ? -31.626 -0.200 51.030 1.00 88.44 89 PHE A CA 1
ATOM 683 C C . PHE A 1 89 ? -32.372 0.859 50.213 1.00 88.44 89 PHE A C 1
ATOM 685 O O . PHE A 1 89 ? -32.587 0.637 49.021 1.00 88.44 89 PHE A O 1
ATOM 692 N N . PHE A 1 90 ? -32.733 1.996 50.816 1.00 83.56 90 PHE A N 1
ATOM 693 C CA . PHE A 1 90 ? -33.551 3.025 50.164 1.00 83.56 90 PHE A CA 1
ATOM 694 C C . PHE A 1 90 ? -32.757 4.212 49.615 1.00 83.56 90 PHE A C 1
ATOM 696 O O . PHE A 1 90 ? -33.202 4.813 48.642 1.00 83.56 90 PHE A O 1
ATOM 703 N N . ALA A 1 91 ? -31.592 4.548 50.180 1.00 76.50 91 ALA A N 1
ATOM 704 C CA . ALA A 1 91 ? -30.797 5.684 49.704 1.00 76.50 91 ALA A CA 1
ATOM 705 C C . ALA A 1 91 ? -29.512 5.241 48.993 1.00 76.50 91 ALA A C 1
ATOM 707 O O . ALA A 1 91 ? -29.287 5.605 47.840 1.00 76.50 91 ALA A O 1
ATOM 708 N N . ILE A 1 92 ? -28.681 4.418 49.640 1.00 82.75 92 ILE A N 1
ATOM 709 C CA . ILE A 1 92 ? -27.328 4.117 49.141 1.00 82.75 92 ILE A CA 1
ATOM 710 C C . ILE A 1 92 ? -27.366 3.172 47.933 1.00 82.75 92 ILE A C 1
ATOM 712 O O . ILE A 1 92 ? -26.798 3.478 46.884 1.00 82.75 92 ILE A O 1
ATOM 716 N N . ARG A 1 93 ? -28.042 2.023 48.050 1.00 83.44 93 ARG A N 1
ATOM 717 C CA . ARG A 1 93 ? -28.075 1.002 46.989 1.00 83.44 93 ARG A CA 1
ATOM 718 C C . ARG A 1 93 ? -28.735 1.504 45.692 1.00 83.44 93 ARG A C 1
ATOM 720 O O . ARG A 1 93 ? -28.182 1.223 44.627 1.00 83.44 93 ARG A O 1
ATOM 727 N N . PRO A 1 94 ? -29.861 2.246 45.722 1.00 80.50 94 PRO A N 1
ATOM 728 C CA . PRO A 1 94 ? -30.445 2.824 44.511 1.00 80.50 94 PRO A CA 1
ATOM 729 C C . PRO A 1 94 ? -29.553 3.905 43.892 1.00 80.50 94 PRO A C 1
ATOM 731 O O . PRO A 1 94 ? -29.362 3.897 42.679 1.00 80.50 94 PRO A O 1
ATOM 734 N N . ALA A 1 95 ? -28.932 4.771 44.704 1.00 74.62 95 ALA A N 1
ATOM 735 C CA . ALA A 1 95 ? -28.011 5.797 44.209 1.00 74.62 95 ALA A CA 1
ATOM 736 C C . ALA A 1 95 ? -26.781 5.190 43.513 1.00 74.62 95 ALA A C 1
ATOM 738 O O . ALA A 1 95 ? -26.371 5.665 42.458 1.00 74.62 95 ALA A O 1
ATOM 739 N N . GLN A 1 96 ? -26.229 4.096 44.049 1.00 78.75 96 GLN A N 1
ATOM 740 C CA . GLN A 1 96 ? -25.137 3.361 43.402 1.00 78.75 96 GLN A CA 1
ATOM 741 C C . GLN A 1 96 ? -25.557 2.729 42.069 1.00 78.75 96 GLN A C 1
ATOM 743 O O . GLN A 1 96 ? -24.756 2.697 41.137 1.00 78.75 96 GLN A O 1
ATOM 748 N N . LYS A 1 97 ? -26.795 2.226 41.958 1.00 79.94 97 LYS A N 1
ATOM 749 C CA . LYS A 1 97 ? -27.322 1.715 40.682 1.00 79.94 97 LYS A CA 1
ATOM 750 C C . LYS A 1 97 ? -27.483 2.834 39.655 1.00 79.94 97 LYS A C 1
ATOM 752 O O . LYS A 1 97 ? -26.973 2.690 38.553 1.00 79.94 97 LYS A O 1
ATOM 757 N N . ALA A 1 98 ? -28.093 3.954 40.039 1.00 74.75 98 ALA A N 1
ATOM 758 C CA . ALA A 1 98 ? -28.260 5.108 39.157 1.00 74.75 98 ALA A CA 1
ATOM 759 C C . ALA A 1 98 ? -26.908 5.678 38.691 1.00 74.75 98 ALA A C 1
ATOM 761 O O . ALA A 1 98 ? -26.735 5.969 37.514 1.00 74.75 98 ALA A O 1
ATOM 762 N N . ALA A 1 99 ? -25.917 5.773 39.585 1.00 69.56 99 ALA A N 1
ATOM 763 C CA . ALA A 1 99 ? -24.568 6.206 39.220 1.00 69.56 99 ALA A CA 1
ATOM 764 C C . ALA A 1 99 ? -23.902 5.260 38.205 1.00 69.56 99 ALA A C 1
ATOM 766 O O . ALA A 1 99 ? -23.266 5.725 37.264 1.00 69.56 99 ALA A O 1
ATOM 767 N N . LYS A 1 100 ? -24.081 3.940 38.363 1.00 79.12 100 LYS A N 1
ATOM 768 C CA . LYS A 1 100 ? -23.604 2.949 37.385 1.00 79.12 100 LYS A CA 1
ATOM 769 C C . LYS A 1 100 ? -24.329 3.058 36.044 1.00 79.12 100 LYS A C 1
ATOM 771 O O . LYS A 1 100 ? -23.685 2.957 35.011 1.00 79.12 100 LYS A O 1
ATOM 776 N N . GLU A 1 101 ? -25.642 3.269 36.047 1.00 75.38 101 GLU A N 1
ATOM 777 C CA . GLU A 1 101 ? -26.417 3.463 34.816 1.00 75.38 101 GLU A CA 1
ATOM 778 C C . GLU A 1 101 ? -25.975 4.722 34.064 1.00 75.38 101 GLU A C 1
ATOM 780 O O . GLU A 1 101 ? -25.776 4.663 32.855 1.00 75.38 101 GLU A O 1
ATOM 785 N N . ILE A 1 102 ? -25.738 5.831 34.772 1.00 72.75 102 ILE A N 1
ATOM 786 C CA . ILE A 1 102 ? -25.221 7.072 34.177 1.00 72.75 102 ILE A CA 1
ATOM 787 C C . ILE A 1 102 ? -23.821 6.862 33.589 1.00 72.75 102 ILE A C 1
ATOM 789 O O . ILE A 1 102 ? -23.580 7.294 32.466 1.00 72.75 102 ILE A O 1
ATOM 793 N N . ALA A 1 103 ? -22.923 6.179 34.307 1.00 71.06 103 ALA A N 1
ATOM 794 C CA . ALA A 1 103 ? -21.588 5.858 33.797 1.00 71.06 103 ALA A CA 1
ATOM 795 C C . ALA A 1 103 ? -21.663 5.007 32.518 1.00 71.06 103 ALA A C 1
ATOM 797 O O . ALA A 1 103 ? -21.066 5.364 31.510 1.00 71.06 103 ALA A O 1
ATOM 798 N N . ASN A 1 104 ? -22.495 3.960 32.512 1.00 75.75 104 ASN A N 1
ATOM 799 C CA . ASN A 1 104 ? -22.701 3.124 31.327 1.00 75.75 104 ASN A CA 1
ATOM 800 C C . ASN A 1 104 ? -23.280 3.916 30.141 1.00 75.75 104 ASN A C 1
ATOM 802 O O . ASN A 1 104 ? -22.920 3.663 28.992 1.00 75.75 104 ASN A O 1
ATOM 806 N N . ILE A 1 105 ? -24.191 4.862 30.399 1.00 77.25 105 ILE A N 1
ATOM 807 C CA . ILE A 1 105 ? -24.727 5.747 29.357 1.00 77.25 105 ILE A CA 1
ATOM 808 C C . ILE A 1 105 ? -23.611 6.630 28.802 1.00 77.25 105 ILE A C 1
ATOM 810 O O . ILE A 1 105 ? -23.495 6.743 27.584 1.00 77.25 105 ILE A O 1
ATOM 814 N N . GLN A 1 106 ? -22.785 7.223 29.662 1.00 70.06 106 GLN A N 1
ATOM 815 C CA . GLN A 1 106 ? -21.674 8.066 29.236 1.00 70.06 106 GLN A CA 1
ATOM 816 C C . GLN A 1 106 ? -20.681 7.286 28.366 1.00 70.06 106 GLN A C 1
ATOM 818 O O . GLN A 1 106 ? -20.423 7.708 27.243 1.00 70.06 106 GLN A O 1
ATOM 823 N N . ASP A 1 107 ? -20.258 6.100 28.805 1.00 78.56 107 ASP A N 1
ATOM 824 C CA . ASP A 1 107 ? -19.372 5.226 28.026 1.00 78.56 107 ASP A CA 1
ATOM 825 C C . ASP A 1 107 ? -19.986 4.872 26.658 1.00 78.56 107 ASP A C 1
ATOM 827 O O . ASP A 1 107 ? -19.303 4.856 25.632 1.00 78.56 107 ASP A O 1
ATOM 831 N N . SER A 1 108 ? -21.303 4.630 26.610 1.00 78.69 108 SER A N 1
ATOM 832 C CA . SER A 1 108 ? -22.006 4.338 25.354 1.00 78.69 108 SER A CA 1
ATOM 833 C C . SER A 1 108 ? -22.099 5.545 24.414 1.00 78.69 108 SER A C 1
ATOM 835 O O . SER A 1 108 ? -22.047 5.381 23.193 1.00 78.69 108 SER A O 1
ATOM 837 N N . VAL A 1 109 ? -22.233 6.754 24.966 1.00 81.25 109 VAL A N 1
ATOM 838 C CA . VAL A 1 109 ? -22.284 8.005 24.202 1.00 81.25 109 VAL A CA 1
ATOM 839 C C . VAL A 1 109 ? -20.903 8.334 23.654 1.00 81.25 109 VAL A C 1
ATOM 841 O O . VAL A 1 109 ? -20.799 8.635 22.466 1.00 81.25 109 VAL A O 1
ATOM 844 N N . ASP A 1 110 ? -19.862 8.207 24.474 1.00 79.50 110 ASP A N 1
ATOM 845 C CA . ASP A 1 110 ? -18.476 8.446 24.072 1.00 79.50 110 ASP A CA 1
ATOM 846 C C . ASP A 1 110 ? -18.076 7.484 22.945 1.00 79.50 110 ASP A C 1
ATOM 848 O O . ASP A 1 110 ? -17.657 7.930 21.875 1.00 79.50 110 ASP A O 1
ATOM 852 N N . ALA A 1 111 ? -18.366 6.186 23.091 1.00 84.31 111 ALA A N 1
ATOM 853 C CA . ALA A 1 111 ? -18.133 5.200 22.033 1.00 84.31 111 ALA A CA 1
ATOM 854 C C . ALA A 1 111 ? -18.907 5.512 20.735 1.00 84.31 111 ALA A C 1
ATOM 856 O O . ALA A 1 111 ? -18.420 5.279 19.625 1.00 84.31 111 ALA A O 1
ATOM 857 N N . LEU A 1 112 ? -20.129 6.046 20.840 1.00 84.62 112 LEU A N 1
ATOM 858 C CA . LEU A 1 112 ? -20.946 6.403 19.679 1.00 84.62 112 LEU A CA 1
ATOM 859 C C . LEU A 1 112 ? -20.433 7.671 18.984 1.00 84.62 112 LEU A C 1
ATOM 861 O O . LEU A 1 112 ? -20.484 7.747 17.752 1.00 84.62 112 LEU A O 1
ATOM 865 N N . ILE A 1 113 ? -19.931 8.646 19.744 1.00 84.38 113 ILE A N 1
ATOM 866 C CA . ILE A 1 113 ? -19.281 9.851 19.216 1.00 84.38 113 ILE A CA 1
ATOM 867 C C . ILE A 1 113 ? -17.986 9.470 18.507 1.00 84.38 113 ILE A C 1
ATOM 869 O O . ILE A 1 113 ? -17.812 9.856 17.352 1.00 84.38 113 ILE A O 1
ATOM 873 N N . GLU A 1 114 ? -17.128 8.670 19.142 1.00 85.25 114 GLU A N 1
ATOM 874 C CA . GLU A 1 114 ? -15.889 8.173 18.535 1.00 85.25 114 GLU A CA 1
ATOM 875 C C . GLU A 1 114 ? -16.177 7.427 17.233 1.00 85.25 114 GLU A C 1
ATOM 877 O O . GLU A 1 114 ? -15.581 7.731 16.200 1.00 85.25 114 GLU A O 1
ATOM 882 N N . LYS A 1 115 ? -17.171 6.528 17.235 1.00 88.38 115 LYS A N 1
ATOM 883 C CA . LYS A 1 115 ? -17.583 5.801 16.029 1.00 88.38 115 LYS A CA 1
ATOM 884 C C . LYS A 1 115 ? -18.065 6.735 14.918 1.00 88.38 115 LYS A C 1
ATOM 886 O O . LYS A 1 115 ? -17.702 6.544 13.759 1.00 88.38 115 LYS A O 1
ATOM 891 N N . LYS A 1 116 ? -18.892 7.736 15.239 1.00 86.94 116 LYS A N 1
ATOM 892 C CA . LYS A 1 116 ? -19.384 8.709 14.247 1.00 86.94 116 LYS A CA 1
ATOM 893 C C . LYS A 1 116 ? -18.268 9.598 13.713 1.00 86.94 116 LYS A C 1
ATOM 895 O O . LYS A 1 116 ? -18.265 9.910 12.528 1.00 86.94 116 LYS A O 1
ATOM 900 N N . PHE A 1 117 ? -17.344 10.003 14.574 1.00 87.50 117 PHE A N 1
ATOM 901 C CA . PHE A 1 117 ? -16.212 10.833 14.193 1.00 87.50 117 PHE A CA 1
ATOM 902 C C . PHE A 1 117 ? -15.231 10.063 13.307 1.00 87.50 117 PHE A C 1
ATOM 904 O O . PHE A 1 117 ? -14.826 10.578 12.269 1.00 87.50 117 PHE A O 1
ATOM 911 N N . ALA A 1 118 ? -14.930 8.808 13.651 1.00 87.31 118 ALA A N 1
ATOM 912 C CA . ALA A 1 118 ? -14.136 7.914 12.813 1.00 87.31 118 ALA A CA 1
ATOM 913 C C . ALA A 1 118 ? -14.779 7.721 11.431 1.00 87.31 118 ALA A C 1
ATOM 915 O O . ALA A 1 118 ? -14.111 7.921 10.421 1.00 87.31 118 ALA A O 1
ATOM 916 N N . ALA A 1 119 ? -16.088 7.444 11.381 1.00 89.69 119 ALA A N 1
ATOM 917 C CA . ALA A 1 119 ? -16.820 7.312 10.120 1.00 89.69 119 ALA A CA 1
ATOM 918 C C . ALA A 1 119 ? -16.809 8.610 9.292 1.00 89.69 119 ALA A C 1
ATOM 920 O O . ALA A 1 119 ? -16.653 8.568 8.075 1.00 89.69 119 ALA A O 1
ATOM 921 N N . TYR A 1 120 ? -16.939 9.771 9.940 1.00 90.88 120 TYR A N 1
ATOM 922 C CA . TYR A 1 120 ? -16.846 11.064 9.262 1.00 90.88 120 TYR A CA 1
ATOM 923 C C . TYR A 1 120 ? -15.453 11.306 8.669 1.00 90.88 120 TYR A C 1
ATOM 925 O O . TYR A 1 120 ? -15.353 11.773 7.536 1.00 90.88 120 TYR A O 1
ATOM 933 N N . ILE A 1 121 ? -14.383 10.987 9.410 1.00 90.62 121 ILE A N 1
ATOM 934 C CA . ILE A 1 121 ? -13.007 11.092 8.902 1.00 90.62 121 ILE A CA 1
ATOM 935 C C . ILE A 1 121 ? -12.825 10.167 7.702 1.00 90.62 121 ILE A C 1
ATOM 937 O O . ILE A 1 121 ? -12.334 10.616 6.672 1.00 90.62 121 ILE A O 1
ATOM 941 N N . GLU A 1 122 ? -13.255 8.911 7.805 1.00 90.69 122 GLU A N 1
ATOM 942 C CA . GLU A 1 122 ? -13.150 7.937 6.717 1.00 90.69 122 GLU A CA 1
ATOM 943 C C . GLU A 1 122 ? -13.881 8.419 5.455 1.00 90.69 122 GLU A C 1
ATOM 945 O O . GLU A 1 122 ? -13.305 8.439 4.368 1.00 90.69 122 GLU A O 1
ATOM 950 N N . GLU A 1 123 ? -15.117 8.906 5.594 1.00 92.81 123 GLU A N 1
ATOM 951 C CA . GLU A 1 123 ? -15.898 9.437 4.472 1.00 92.81 123 GLU A CA 1
ATOM 952 C C . GLU A 1 123 ? -15.285 10.722 3.888 1.00 92.81 123 GLU A C 1
ATOM 954 O O . GLU A 1 123 ? -15.330 10.957 2.675 1.00 92.81 123 GLU A O 1
ATOM 959 N N . HIS A 1 124 ? -14.716 11.578 4.737 1.00 92.44 124 HIS A N 1
ATOM 960 C CA . HIS A 1 124 ? -14.021 12.787 4.308 1.00 92.44 124 HIS A CA 1
ATOM 961 C C . HIS A 1 124 ? -12.748 12.448 3.521 1.00 92.44 124 HIS A C 1
ATOM 963 O O . HIS A 1 124 ? -12.522 13.012 2.449 1.00 92.44 124 HIS A O 1
ATOM 969 N N . GLU A 1 125 ? -11.943 11.505 4.012 1.00 93.12 125 GLU A N 1
ATOM 970 C CA . GLU A 1 125 ? -10.746 11.027 3.319 1.00 93.12 125 GLU A CA 1
ATOM 971 C C . GLU A 1 125 ? -11.089 10.344 2.002 1.00 93.12 125 GLU A C 1
ATOM 973 O O . GLU A 1 125 ? -10.464 10.639 0.984 1.00 93.12 125 GLU A O 1
ATOM 978 N N . TYR A 1 126 ? -12.133 9.514 1.987 1.00 94.62 126 TYR A N 1
ATOM 979 C CA . TYR A 1 126 ? -12.626 8.884 0.768 1.00 94.62 126 TYR A CA 1
ATOM 980 C C . TYR A 1 126 ? -12.960 9.930 -0.303 1.00 94.62 126 TYR A C 1
ATOM 982 O O . TYR A 1 126 ? -12.432 9.893 -1.415 1.00 94.62 126 TYR A O 1
ATOM 990 N N . ARG A 1 127 ? -13.765 10.941 0.052 1.00 95.19 127 ARG A N 1
ATOM 991 C CA . ARG A 1 127 ? -14.123 12.034 -0.869 1.00 95.19 127 ARG A CA 1
ATOM 992 C C . ARG A 1 127 ? -12.916 12.850 -1.320 1.00 95.19 127 ARG A C 1
ATOM 994 O O . ARG A 1 127 ? -12.866 13.292 -2.468 1.00 95.19 127 ARG A O 1
ATOM 1001 N N . ARG A 1 128 ? -11.943 13.055 -0.432 1.00 95.44 128 ARG A N 1
ATOM 1002 C CA . ARG A 1 128 ? -10.708 13.774 -0.749 1.00 95.44 128 ARG A CA 1
ATOM 1003 C C . ARG A 1 128 ? -9.861 13.009 -1.767 1.00 95.44 128 ARG A C 1
ATOM 1005 O O . ARG A 1 128 ? -9.375 13.623 -2.714 1.00 95.44 128 ARG A O 1
ATOM 1012 N N . ILE A 1 129 ? -9.725 11.692 -1.612 1.00 97.44 129 ILE A N 1
ATOM 1013 C CA . ILE A 1 129 ? -9.021 10.834 -2.577 1.00 97.44 129 ILE A CA 1
ATOM 1014 C C . ILE A 1 129 ? -9.722 10.875 -3.935 1.00 97.44 129 ILE A C 1
ATOM 1016 O O . ILE A 1 129 ? -9.061 11.139 -4.936 1.00 97.44 129 ILE A O 1
ATOM 1020 N N . GLU A 1 130 ? -11.047 10.718 -3.973 1.00 96.56 130 GLU A N 1
ATOM 1021 C CA . GLU A 1 130 ? -11.832 10.832 -5.212 1.00 96.56 130 GLU A CA 1
ATOM 1022 C C . GLU A 1 130 ? -11.621 12.181 -5.915 1.00 96.56 130 GLU A C 1
ATOM 1024 O O . GLU A 1 130 ? -11.398 12.229 -7.126 1.00 96.56 130 GLU A O 1
ATOM 1029 N N . SER A 1 131 ? -11.616 13.288 -5.166 1.00 97.00 131 SER A N 1
ATOM 1030 C CA . SER A 1 131 ? -11.322 14.612 -5.728 1.00 97.00 131 SER A CA 1
ATOM 1031 C C . SER A 1 131 ? -9.938 14.661 -6.377 1.00 97.00 131 SER A C 1
ATOM 1033 O O . SER A 1 131 ? -9.810 15.141 -7.501 1.00 97.00 131 SER A O 1
ATOM 1035 N N . TYR A 1 132 ? -8.907 14.136 -5.711 1.00 97.69 132 TYR A N 1
ATOM 1036 C CA . TYR A 1 132 ? -7.555 14.119 -6.268 1.00 97.69 132 TYR A CA 1
ATOM 1037 C C . TYR A 1 132 ? -7.424 13.194 -7.483 1.00 97.69 132 TYR A C 1
ATOM 1039 O O . TYR A 1 132 ? -6.714 13.531 -8.427 1.00 97.69 132 TYR A O 1
ATOM 1047 N N . LEU A 1 133 ? -8.131 12.063 -7.515 1.00 97.25 133 LEU A N 1
ATOM 1048 C CA . LEU A 1 133 ? -8.173 11.202 -8.700 1.00 97.25 133 LEU A CA 1
ATOM 1049 C C . LEU A 1 133 ? -8.841 11.912 -9.889 1.00 97.25 133 LEU A C 1
ATOM 1051 O O . LEU A 1 133 ? -8.349 11.821 -11.016 1.00 97.25 133 LEU A O 1
ATOM 1055 N N . ASN A 1 134 ? -9.897 12.694 -9.642 1.00 96.88 134 ASN A N 1
ATOM 1056 C CA . ASN A 1 134 ? -10.523 13.531 -10.672 1.00 96.88 134 ASN A CA 1
ATOM 1057 C C . ASN A 1 134 ? -9.579 14.635 -11.177 1.00 96.88 134 ASN A C 1
ATOM 1059 O O . ASN A 1 134 ? -9.510 14.881 -12.389 1.00 96.88 134 ASN A O 1
ATOM 1063 N N . ASP A 1 135 ? -8.817 15.256 -10.273 1.00 97.06 135 ASP A N 1
ATOM 1064 C CA . ASP A 1 135 ? -7.804 16.259 -10.616 1.00 97.06 135 ASP A CA 1
ATOM 1065 C C . ASP A 1 135 ? -6.684 15.666 -11.481 1.00 97.06 135 ASP A C 1
ATOM 1067 O O . ASP A 1 135 ? -6.227 16.319 -12.417 1.00 97.06 135 ASP A O 1
ATOM 1071 N N . ILE A 1 136 ? -6.270 14.419 -11.232 1.00 96.69 136 ILE A N 1
ATOM 1072 C CA . ILE A 1 136 ? -5.280 13.723 -12.071 1.00 96.69 136 ILE A CA 1
ATOM 1073 C C . ILE A 1 136 ? -5.807 13.524 -13.497 1.00 96.69 136 ILE A C 1
ATOM 1075 O O . ILE A 1 136 ? -5.091 13.760 -14.476 1.00 96.69 136 ILE A O 1
ATOM 1079 N N . GLN A 1 137 ? -7.067 13.111 -13.624 1.00 94.12 137 GLN A N 1
ATOM 1080 C CA . GLN A 1 137 ? -7.662 12.786 -14.916 1.00 94.12 137 GLN A CA 1
ATOM 1081 C C . GLN A 1 137 ? -7.951 14.036 -15.762 1.00 94.12 137 GLN A C 1
ATOM 1083 O O . GLN A 1 137 ? -7.677 14.051 -16.961 1.00 94.12 137 GLN A O 1
ATOM 1088 N N . SER A 1 138 ? -8.480 15.093 -15.141 1.00 93.12 138 SER A N 1
ATOM 1089 C CA . SER A 1 138 ? -9.075 16.242 -15.852 1.00 93.12 138 SER A CA 1
ATOM 1090 C C . SER A 1 138 ? -8.538 17.615 -15.440 1.00 93.12 138 SER A C 1
ATOM 1092 O O . SER A 1 138 ? -8.851 18.620 -16.079 1.00 93.12 138 SER A O 1
ATOM 1094 N N . GLY A 1 139 ? -7.720 17.676 -14.392 1.00 92.69 139 GLY A N 1
ATOM 1095 C CA . GLY A 1 139 ? -7.194 18.922 -13.853 1.00 92.69 139 GLY A CA 1
ATOM 1096 C C . GLY A 1 139 ? -6.058 19.527 -14.676 1.00 92.69 139 GLY A C 1
ATOM 1097 O O . GLY A 1 139 ? -5.482 18.922 -15.584 1.00 92.69 139 GLY A O 1
ATOM 1098 N N . THR A 1 140 ? -5.706 20.760 -14.315 1.00 95.06 140 THR A N 1
ATOM 1099 C CA . THR A 1 140 ? -4.522 21.453 -14.845 1.00 95.06 140 THR A CA 1
ATOM 1100 C C . THR A 1 140 ? -3.227 20.780 -14.380 1.00 95.06 140 THR A C 1
ATOM 1102 O O . THR A 1 140 ? -3.227 20.058 -13.386 1.00 95.06 140 THR A O 1
ATOM 1105 N N . PHE A 1 141 ? -2.097 21.059 -15.039 1.00 93.81 141 PHE A N 1
ATOM 1106 C CA . PHE A 1 141 ? -0.788 20.504 -14.660 1.00 93.81 141 PHE A CA 1
ATOM 1107 C C . PHE A 1 141 ? -0.463 20.667 -13.160 1.00 93.81 141 PHE A C 1
ATOM 1109 O O . PHE A 1 141 ? -0.069 19.709 -12.498 1.00 93.81 141 PHE A O 1
ATOM 1116 N N . GLU A 1 142 ? -0.709 21.851 -12.592 1.00 95.19 142 GLU A N 1
ATOM 1117 C CA . GLU A 1 142 ? -0.492 22.113 -11.162 1.00 95.19 142 GLU A CA 1
ATOM 1118 C C . GLU A 1 142 ? -1.420 21.291 -10.256 1.00 95.19 142 GLU A C 1
ATOM 1120 O O . GLU A 1 142 ? -1.001 20.825 -9.195 1.00 95.19 142 GLU A O 1
ATOM 1125 N N . MET A 1 143 ? -2.673 21.078 -10.671 1.00 96.44 143 MET A N 1
ATOM 1126 C CA . MET A 1 143 ? -3.624 20.242 -9.930 1.00 96.44 143 MET A CA 1
ATOM 1127 C C . MET A 1 143 ? -3.189 18.777 -9.952 1.00 96.44 143 MET A C 1
ATOM 1129 O O . MET A 1 143 ? -3.110 18.161 -8.891 1.00 96.44 143 MET A O 1
ATOM 1133 N N . LYS A 1 144 ? -2.797 18.258 -11.124 1.00 96.31 144 LYS A N 1
ATOM 1134 C CA . LYS A 1 144 ? -2.259 16.897 -11.272 1.00 96.31 144 LYS A CA 1
ATOM 1135 C C . LYS A 1 144 ? -1.041 16.680 -10.383 1.00 96.31 144 LYS A C 1
ATOM 1137 O O . LYS A 1 144 ? -1.002 15.730 -9.608 1.00 96.31 144 LYS A O 1
ATOM 1142 N N . LYS A 1 145 ? -0.080 17.607 -10.415 1.00 95.25 145 LYS A N 1
ATOM 1143 C CA . LYS A 1 145 ? 1.139 17.528 -9.598 1.00 95.25 145 LYS A CA 1
ATOM 1144 C C . LYS A 1 145 ? 0.833 17.496 -8.099 1.00 95.25 145 LYS A C 1
ATOM 1146 O O . LYS A 1 145 ? 1.404 16.685 -7.370 1.00 95.25 145 LYS A O 1
ATOM 1151 N N . ARG A 1 146 ? -0.079 18.356 -7.628 1.00 96.31 146 ARG A N 1
ATOM 1152 C CA . ARG A 1 146 ? -0.515 18.373 -6.219 1.00 96.31 146 ARG A CA 1
ATOM 1153 C C . ARG A 1 146 ? -1.239 17.089 -5.832 1.00 96.31 146 ARG A C 1
ATOM 1155 O O . ARG A 1 146 ? -0.983 16.568 -4.750 1.00 96.31 146 ARG A O 1
ATOM 1162 N N . ALA A 1 147 ? -2.094 16.578 -6.712 1.00 96.94 147 ALA A N 1
ATOM 1163 C CA . ALA A 1 147 ? -2.816 15.334 -6.503 1.00 96.94 147 ALA A CA 1
ATOM 1164 C C . ALA A 1 147 ? -1.864 14.132 -6.407 1.00 96.94 147 ALA A C 1
ATOM 1166 O O . ALA A 1 147 ? -1.919 13.390 -5.428 1.00 96.94 147 ALA A O 1
ATOM 1167 N N . CYS A 1 148 ? -0.926 13.995 -7.349 1.00 96.25 148 CYS A N 1
ATOM 1168 C CA . CYS A 1 148 ? 0.101 12.951 -7.326 1.00 96.25 148 CYS A CA 1
ATOM 1169 C C . CYS A 1 148 ? 0.951 13.012 -6.050 1.00 96.25 148 CYS A C 1
ATOM 1171 O O . CYS A 1 148 ? 1.167 11.982 -5.410 1.00 96.25 148 CYS A O 1
ATOM 1173 N N . LEU A 1 149 ? 1.387 14.209 -5.635 1.00 95.75 149 LEU A N 1
ATOM 1174 C CA . LEU A 1 149 ? 2.147 14.387 -4.394 1.00 95.75 149 LEU A CA 1
ATOM 1175 C C . LEU A 1 149 ? 1.328 13.974 -3.166 1.00 95.75 149 LEU A C 1
ATOM 1177 O O . LEU A 1 149 ? 1.815 13.215 -2.328 1.00 95.75 149 LEU A O 1
ATOM 1181 N N . TYR A 1 150 ? 0.087 14.455 -3.064 1.00 95.81 150 TYR A N 1
ATOM 1182 C CA . TYR A 1 150 ? -0.792 14.136 -1.945 1.00 95.81 150 TYR A CA 1
ATOM 1183 C C . TYR A 1 150 ? -1.030 12.625 -1.842 1.00 95.81 150 TYR A C 1
ATOM 1185 O O . TYR A 1 150 ? -0.847 12.052 -0.767 1.00 95.81 150 TYR A O 1
ATOM 1193 N N . LEU A 1 151 ? -1.392 11.969 -2.948 1.00 96.12 151 LEU A N 1
ATOM 1194 C CA . LEU A 1 151 ? -1.681 10.535 -2.955 1.00 96.12 151 LEU A CA 1
ATOM 1195 C C . LEU A 1 151 ? -0.428 9.687 -2.701 1.00 96.12 151 LEU A C 1
ATOM 1197 O O . LEU A 1 151 ? -0.522 8.673 -2.018 1.00 96.12 151 LEU A O 1
ATOM 1201 N N . SER A 1 152 ? 0.748 10.118 -3.166 1.00 94.06 152 SER A N 1
ATOM 1202 C CA . SER A 1 152 ? 2.011 9.411 -2.898 1.00 94.06 152 SER A CA 1
ATOM 1203 C C . SER A 1 152 ? 2.384 9.450 -1.413 1.00 94.06 152 SER A C 1
ATOM 1205 O O . SER A 1 152 ? 2.782 8.434 -0.846 1.00 94.06 152 SER A O 1
ATOM 1207 N N . LEU A 1 153 ? 2.205 10.603 -0.755 1.00 93.25 153 LEU A N 1
ATOM 1208 C CA . LEU A 1 153 ? 2.444 10.747 0.688 1.00 93.25 153 LEU A CA 1
ATOM 1209 C C . LEU A 1 153 ? 1.396 10.003 1.530 1.00 93.25 153 LEU A C 1
ATOM 1211 O O . LEU A 1 153 ? 1.699 9.536 2.627 1.00 93.25 153 LEU A O 1
ATOM 1215 N N . ASN A 1 154 ? 0.178 9.861 1.005 1.00 93.44 154 ASN A N 1
ATOM 1216 C CA . ASN A 1 154 ? -0.957 9.257 1.699 1.00 93.44 154 ASN A CA 1
ATOM 1217 C C . ASN A 1 154 ? -1.407 7.927 1.069 1.00 93.44 154 ASN A C 1
ATOM 1219 O O . ASN A 1 154 ? -2.582 7.572 1.136 1.00 93.44 154 ASN A O 1
ATOM 1223 N N . GLN A 1 155 ? -0.479 7.152 0.494 1.00 92.19 155 GLN A N 1
ATOM 1224 C CA . GLN A 1 155 ? -0.778 5.876 -0.184 1.00 92.19 155 GLN A CA 1
ATOM 1225 C C . GLN A 1 155 ? -1.501 4.846 0.708 1.00 92.19 155 GLN A C 1
ATOM 1227 O O . GLN A 1 155 ? -2.222 3.970 0.226 1.00 92.19 155 GLN A O 1
ATOM 1232 N N . HIS A 1 156 ? -1.318 4.949 2.026 1.00 90.88 156 HIS A N 1
ATOM 1233 C CA . HIS A 1 156 ? -1.972 4.094 3.012 1.00 90.88 156 HIS A CA 1
ATOM 1234 C C . HIS A 1 156 ? -3.471 4.390 3.147 1.00 90.88 156 HIS A C 1
ATOM 1236 O O . HIS A 1 156 ? -4.193 3.528 3.609 1.00 90.88 156 HIS A O 1
ATOM 1242 N N . LEU A 1 157 ? -3.958 5.558 2.712 1.00 90.88 157 LEU A N 1
ATOM 1243 C CA . LEU A 1 157 ? -5.394 5.871 2.692 1.00 90.88 157 LEU A CA 1
ATOM 1244 C C . LEU A 1 157 ? -6.094 5.316 1.438 1.00 90.88 157 LEU A C 1
ATOM 1246 O O . LEU A 1 157 ? -7.319 5.220 1.381 1.00 90.88 157 LEU A O 1
ATOM 1250 N N . VAL A 1 158 ? -5.327 4.929 0.414 1.00 92.00 158 VAL A N 1
ATOM 1251 C CA . VAL A 1 158 ? -5.838 4.348 -0.835 1.00 92.00 158 VAL A CA 1
ATOM 1252 C C . VAL A 1 158 ? -6.022 2.837 -0.656 1.00 92.00 158 VAL A C 1
ATOM 1254 O O . VAL A 1 158 ? -5.252 2.034 -1.183 1.00 92.00 158 VAL A O 1
ATOM 1257 N N . GLU A 1 159 ? -6.985 2.429 0.166 1.00 87.06 159 GLU A N 1
ATOM 1258 C CA . GLU A 1 159 ? -7.258 1.002 0.437 1.00 87.06 159 GLU A CA 1
ATOM 1259 C C . GLU A 1 159 ? -8.532 0.489 -0.222 1.00 87.06 159 GLU A C 1
ATOM 1261 O O . GLU A 1 159 ? -8.641 -0.707 -0.484 1.00 87.06 159 GLU A O 1
ATOM 1266 N N . SER A 1 160 ? -9.484 1.376 -0.516 1.00 92.62 160 SER A N 1
ATOM 1267 C CA . SER A 1 160 ? -10.741 0.955 -1.124 1.00 92.62 160 SER A CA 1
ATOM 1268 C C . SER A 1 160 ? -10.504 0.391 -2.527 1.00 92.62 160 SER A C 1
ATOM 1270 O O . SER A 1 160 ? -9.761 0.950 -3.341 1.00 92.62 160 SER A O 1
ATOM 1272 N N . GLU A 1 161 ? -11.182 -0.714 -2.830 1.00 93.12 161 GLU A N 1
ATOM 1273 C CA . GLU A 1 161 ? -11.134 -1.337 -4.152 1.00 93.12 161 GLU A CA 1
ATOM 1274 C C . GLU A 1 161 ? -11.603 -0.362 -5.242 1.00 93.12 161 GLU A C 1
ATOM 1276 O O . GLU A 1 161 ? -11.026 -0.324 -6.325 1.00 93.12 161 GLU A O 1
ATOM 1281 N N . SER A 1 162 ? -12.571 0.511 -4.935 1.00 94.50 162 SER A N 1
ATOM 1282 C CA . SER A 1 162 ? -13.029 1.544 -5.869 1.00 94.50 162 SER A CA 1
ATOM 1283 C C . SER A 1 162 ? -11.912 2.517 -6.257 1.00 94.50 162 SER A C 1
ATOM 1285 O O . SER A 1 162 ? -11.763 2.815 -7.441 1.00 94.50 162 SER A O 1
ATOM 1287 N N . HIS A 1 163 ? -11.094 2.972 -5.299 1.00 95.44 163 HIS A N 1
ATOM 1288 C CA . HIS A 1 163 ? -9.963 3.855 -5.598 1.00 95.44 163 HIS A CA 1
ATOM 1289 C C . HIS A 1 163 ? -8.895 3.135 -6.422 1.00 95.44 163 HIS A C 1
ATOM 1291 O O . HIS A 1 163 ? -8.358 3.712 -7.366 1.00 95.44 163 HIS A O 1
ATOM 1297 N N . ILE A 1 164 ? -8.595 1.873 -6.096 1.00 96.06 164 ILE A N 1
ATOM 1298 C CA . ILE A 1 164 ? -7.609 1.074 -6.837 1.00 96.06 164 ILE A CA 1
ATOM 1299 C C . ILE A 1 164 ? -8.070 0.866 -8.286 1.00 96.06 164 ILE A C 1
ATOM 1301 O O . ILE A 1 164 ? -7.285 1.076 -9.213 1.00 96.06 164 ILE A O 1
ATOM 1305 N N . ASN A 1 165 ? -9.347 0.531 -8.489 1.00 95.44 165 ASN A N 1
ATOM 1306 C CA . ASN A 1 165 ? -9.945 0.377 -9.816 1.00 95.44 165 ASN A CA 1
ATOM 1307 C C . ASN A 1 165 ? -9.859 1.682 -10.613 1.00 95.44 165 ASN A C 1
ATOM 1309 O O . ASN A 1 165 ? -9.423 1.677 -11.761 1.00 95.44 165 ASN A O 1
ATOM 1313 N N . ARG A 1 166 ? -10.174 2.817 -9.981 1.00 96.12 166 ARG A N 1
ATOM 1314 C CA . ARG A 1 166 ? -10.072 4.138 -10.611 1.00 96.12 166 ARG A CA 1
ATOM 1315 C C . ARG A 1 166 ? -8.637 4.482 -11.010 1.00 96.12 166 ARG A C 1
ATOM 1317 O O . ARG A 1 166 ? -8.404 4.986 -12.105 1.00 96.12 166 ARG A O 1
ATOM 1324 N N . ILE A 1 167 ? -7.656 4.179 -10.159 1.00 97.19 167 ILE A N 1
ATOM 1325 C CA . ILE A 1 167 ? -6.238 4.363 -10.500 1.00 97.19 167 ILE A CA 1
ATOM 1326 C C . ILE A 1 167 ? -5.854 3.482 -11.693 1.00 97.19 167 ILE A C 1
ATOM 1328 O O . ILE A 1 167 ? -5.176 3.955 -12.604 1.00 97.19 167 ILE A O 1
ATOM 1332 N N . TYR A 1 168 ? -6.304 2.227 -11.723 1.00 95.62 168 TYR A N 1
ATOM 1333 C CA . TYR A 1 168 ? -6.058 1.319 -12.844 1.00 95.62 168 TYR A CA 1
ATOM 1334 C C . TYR A 1 168 ? -6.662 1.828 -14.165 1.00 95.62 168 TYR A C 1
ATOM 1336 O O . TYR A 1 168 ? -6.008 1.754 -15.211 1.00 95.62 168 TYR A O 1
ATOM 1344 N N . GLU A 1 169 ? -7.880 2.373 -14.123 1.00 94.81 169 GLU A N 1
ATOM 1345 C CA . GLU A 1 169 ? -8.528 3.008 -15.277 1.00 94.81 169 GLU A CA 1
ATOM 1346 C C . GLU A 1 169 ? -7.692 4.181 -15.802 1.00 94.81 169 GLU A C 1
ATOM 1348 O O . GLU A 1 169 ? -7.391 4.234 -16.995 1.00 94.81 169 GLU A O 1
ATOM 1353 N N . ILE A 1 170 ? -7.234 5.068 -14.910 1.00 96.44 170 ILE A N 1
ATOM 1354 C CA . ILE A 1 170 ? -6.375 6.206 -15.272 1.00 96.44 170 ILE A CA 1
ATOM 1355 C C . ILE A 1 170 ? -5.049 5.720 -15.880 1.00 96.44 170 ILE A C 1
ATOM 1357 O O . ILE A 1 170 ? -4.628 6.212 -16.925 1.00 96.44 170 ILE A O 1
ATOM 1361 N N . LEU A 1 171 ? -4.407 4.721 -15.267 1.00 95.56 171 LEU A N 1
ATOM 1362 C CA . LEU A 1 171 ? -3.147 4.131 -15.737 1.00 95.56 171 LEU A CA 1
ATOM 1363 C C . LEU A 1 171 ? -3.259 3.438 -17.102 1.00 95.56 171 LEU A C 1
ATOM 1365 O O . LEU A 1 171 ? -2.253 3.270 -17.800 1.00 95.56 171 LEU A O 1
ATOM 1369 N N . SER A 1 172 ? -4.461 3.000 -17.471 1.00 91.06 172 SER A N 1
ATOM 1370 C CA . SER A 1 172 ? -4.747 2.395 -18.774 1.00 91.06 172 SER A CA 1
ATOM 1371 C C . SER A 1 172 ? -5.072 3.421 -19.859 1.00 91.06 172 SER A C 1
ATOM 1373 O O . SER A 1 172 ? -5.114 3.053 -21.030 1.00 91.06 172 SER A O 1
ATOM 1375 N N . GLY A 1 173 ? -5.266 4.688 -19.490 1.00 90.62 173 GLY A N 1
ATOM 1376 C CA . GLY A 1 173 ? -5.427 5.796 -20.423 1.00 90.62 173 GLY A CA 1
ATOM 1377 C C . GLY A 1 173 ? -4.109 6.457 -20.841 1.00 90.62 173 GLY A C 1
ATOM 1378 O O . GLY A 1 173 ? -3.002 6.053 -20.460 1.00 90.62 173 GLY A O 1
ATOM 1379 N N . GLU A 1 174 ? -4.250 7.523 -21.629 1.00 90.62 174 GLU A N 1
ATOM 1380 C CA . GLU A 1 174 ? -3.154 8.422 -21.984 1.00 90.62 174 GLU A CA 1
ATOM 1381 C C . GLU A 1 174 ? -2.884 9.399 -20.833 1.00 90.62 174 GLU A C 1
ATOM 1383 O O . GLU A 1 174 ? -3.700 10.261 -20.508 1.00 90.62 174 GLU A O 1
ATOM 1388 N N . ILE A 1 175 ? -1.717 9.251 -20.212 1.00 93.62 175 ILE A N 1
ATOM 1389 C CA . ILE A 1 175 ? -1.221 10.096 -19.125 1.00 93.62 175 ILE A CA 1
ATOM 1390 C C . ILE A 1 175 ? 0.277 10.327 -19.307 1.00 93.62 175 ILE A C 1
ATOM 1392 O O . ILE A 1 175 ? 0.966 9.508 -19.923 1.00 93.62 175 ILE A O 1
ATOM 1396 N N . ASP A 1 176 ? 0.777 11.432 -18.757 1.00 92.62 176 ASP A N 1
ATOM 1397 C CA . ASP A 1 176 ? 2.205 11.732 -18.733 1.00 92.62 176 ASP A CA 1
ATOM 1398 C C . ASP A 1 176 ? 2.983 10.756 -17.831 1.00 92.62 176 ASP A C 1
ATOM 1400 O O . ASP A 1 176 ? 2.420 10.083 -16.959 1.00 92.62 176 ASP A O 1
ATOM 1404 N N . GLN A 1 177 ? 4.295 10.675 -18.058 1.00 92.38 177 GLN A N 1
ATOM 1405 C CA . GLN A 1 177 ? 5.160 9.701 -17.397 1.00 92.38 177 GLN A CA 1
ATOM 1406 C C . GLN A 1 177 ? 5.265 9.924 -15.883 1.00 92.38 177 GLN A C 1
ATOM 1408 O O . GLN A 1 177 ? 5.274 8.952 -15.127 1.00 92.38 177 GLN A O 1
ATOM 1413 N N . ASP A 1 178 ? 5.280 11.178 -15.426 1.00 91.94 178 ASP A N 1
ATOM 1414 C CA . ASP A 1 178 ? 5.370 11.515 -14.001 1.00 91.94 178 ASP A CA 1
ATOM 1415 C C . ASP A 1 178 ? 4.113 11.064 -13.250 1.00 91.94 178 ASP A C 1
ATOM 1417 O O . ASP A 1 178 ? 4.192 10.441 -12.181 1.00 91.94 178 ASP A O 1
ATOM 1421 N N . THR A 1 179 ? 2.942 11.323 -13.836 1.00 95.25 179 THR A N 1
ATOM 1422 C CA . THR A 1 179 ? 1.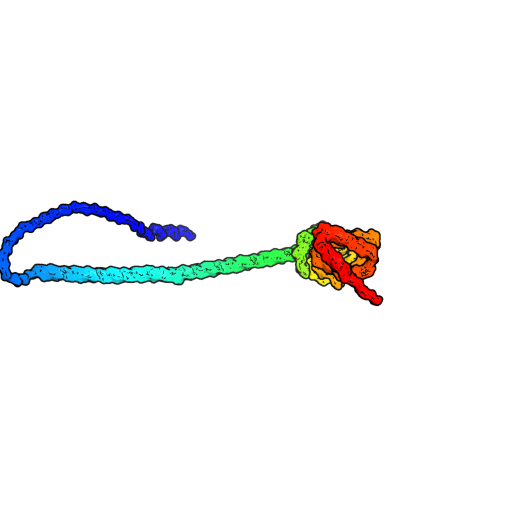657 10.829 -13.333 1.00 95.25 179 THR A CA 1
ATOM 1423 C C . THR A 1 179 ? 1.634 9.303 -13.318 1.00 95.25 179 THR A C 1
ATOM 1425 O O . THR A 1 179 ? 1.258 8.704 -12.308 1.00 95.25 179 THR A O 1
ATOM 1428 N N . ARG A 1 180 ? 2.090 8.652 -14.397 1.00 95.50 180 ARG A N 1
ATOM 1429 C CA . ARG A 1 180 ? 2.144 7.185 -14.493 1.00 95.50 180 ARG A CA 1
ATOM 1430 C C . ARG A 1 180 ? 3.048 6.574 -13.423 1.00 95.50 180 ARG A C 1
ATOM 1432 O O . ARG A 1 180 ? 2.638 5.620 -12.760 1.00 95.50 180 ARG A O 1
ATOM 1439 N N . ASN A 1 181 ? 4.238 7.134 -13.217 1.00 94.31 181 ASN A N 1
ATOM 1440 C CA . ASN A 1 181 ? 5.184 6.714 -12.182 1.00 94.31 181 ASN A CA 1
ATOM 1441 C C . ASN A 1 181 ? 4.572 6.877 -10.777 1.00 94.31 181 ASN A C 1
ATOM 1443 O O . ASN A 1 181 ? 4.592 5.937 -9.983 1.00 94.31 181 ASN A O 1
ATOM 1447 N N . SER A 1 182 ? 3.950 8.028 -10.497 1.00 94.88 182 SER A N 1
ATOM 1448 C CA . SER A 1 182 ? 3.321 8.321 -9.198 1.00 94.88 182 SER A CA 1
ATOM 1449 C C . SER A 1 182 ? 2.162 7.370 -8.887 1.00 94.88 182 SER A C 1
ATOM 1451 O O . SER A 1 182 ? 2.089 6.796 -7.802 1.00 94.88 182 SER A O 1
ATOM 1453 N N . LEU A 1 183 ? 1.268 7.150 -9.851 1.00 96.31 183 LEU A N 1
ATOM 1454 C CA . LEU A 1 183 ? 0.158 6.210 -9.695 1.00 96.31 183 LEU A CA 1
ATOM 1455 C C . LEU A 1 183 ? 0.644 4.765 -9.559 1.00 96.31 183 LEU A C 1
ATOM 1457 O O . LEU A 1 183 ? 0.122 4.030 -8.723 1.00 96.31 183 LEU A O 1
ATOM 1461 N N . SER A 1 184 ? 1.677 4.377 -10.316 1.00 96.19 184 SER A N 1
ATOM 1462 C CA . SER A 1 184 ? 2.305 3.054 -10.190 1.00 96.19 184 SER A CA 1
ATOM 1463 C C . SER A 1 184 ? 2.882 2.852 -8.792 1.00 96.19 184 SER A C 1
ATOM 1465 O O . SER A 1 184 ? 2.639 1.809 -8.187 1.00 96.19 184 SER A O 1
ATOM 1467 N N . TYR A 1 185 ? 3.574 3.856 -8.240 1.00 94.56 185 TYR A N 1
ATOM 1468 C CA . TYR A 1 185 ? 4.080 3.835 -6.865 1.00 94.56 185 TYR A CA 1
ATOM 1469 C C . TYR A 1 185 ? 2.961 3.540 -5.856 1.00 94.56 185 TYR A C 1
ATOM 1471 O O . TYR A 1 185 ? 3.081 2.608 -5.062 1.00 94.56 185 TYR A O 1
ATOM 1479 N N . ILE A 1 186 ? 1.841 4.264 -5.950 1.00 94.88 186 ILE A N 1
ATOM 1480 C CA . ILE A 1 186 ? 0.698 4.133 -5.030 1.00 94.88 186 ILE A CA 1
ATOM 1481 C C . ILE A 1 186 ? 0.124 2.707 -5.025 1.00 94.88 186 ILE A C 1
ATOM 1483 O O . ILE A 1 186 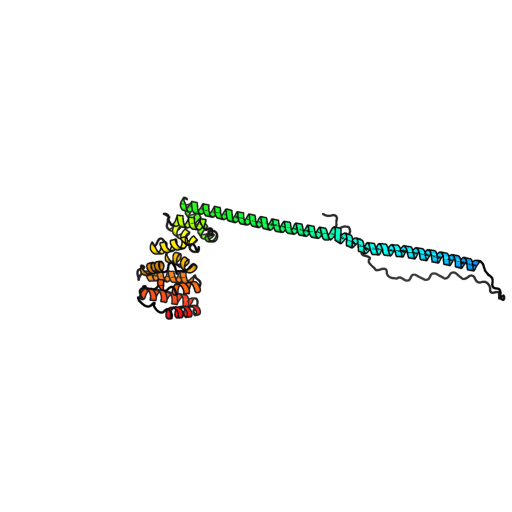? -0.216 2.181 -3.962 1.00 94.88 186 ILE A O 1
ATOM 1487 N N . ILE A 1 187 ? 0.030 2.061 -6.192 1.00 95.69 187 ILE A N 1
ATOM 1488 C CA . ILE A 1 187 ? -0.559 0.715 -6.308 1.00 95.69 187 ILE A CA 1
ATOM 1489 C C . ILE A 1 187 ? 0.453 -0.430 -6.161 1.00 95.69 187 ILE A C 1
ATOM 1491 O O . ILE A 1 187 ? 0.050 -1.591 -6.096 1.00 95.69 187 ILE A O 1
ATOM 1495 N N . THR A 1 188 ? 1.755 -0.137 -6.068 1.00 93.62 188 THR A N 1
ATOM 1496 C CA . THR A 1 188 ? 2.822 -1.159 -5.981 1.00 93.62 188 THR A CA 1
ATOM 1497 C C . THR A 1 188 ? 2.672 -2.057 -4.747 1.00 93.62 188 THR A C 1
ATOM 1499 O O . THR A 1 188 ? 3.041 -3.226 -4.776 1.00 93.62 188 THR A O 1
ATOM 1502 N N . ASN A 1 189 ? 2.071 -1.544 -3.672 1.00 90.81 189 ASN A N 1
ATOM 1503 C CA . ASN A 1 189 ? 1.856 -2.283 -2.425 1.00 90.81 189 ASN A CA 1
ATOM 1504 C C . ASN A 1 189 ? 0.406 -2.769 -2.248 1.00 90.81 189 ASN A C 1
ATOM 1506 O O . ASN A 1 189 ? -0.023 -3.017 -1.122 1.00 90.81 189 ASN A O 1
ATOM 1510 N N . LYS A 1 190 ? -0.381 -2.881 -3.328 1.00 93.06 190 LYS A N 1
ATOM 1511 C CA . LYS A 1 190 ? -1.807 -3.250 -3.260 1.00 93.06 190 LYS A CA 1
ATOM 1512 C C . LYS A 1 190 ? -2.066 -4.593 -3.944 1.00 93.06 190 LYS A C 1
ATOM 1514 O O . LYS A 1 190 ? -1.988 -4.695 -5.162 1.00 93.06 190 LYS A O 1
ATOM 1519 N N . ASN A 1 191 ? -2.420 -5.623 -3.174 1.00 92.06 191 ASN A N 1
ATOM 1520 C CA . ASN A 1 191 ? -2.652 -6.970 -3.706 1.00 92.06 191 ASN A CA 1
ATOM 1521 C C . ASN A 1 191 ? -4.027 -7.102 -4.377 1.00 92.06 191 ASN A C 1
ATOM 1523 O O . ASN A 1 191 ? -4.986 -7.568 -3.762 1.00 92.06 191 ASN A O 1
ATOM 1527 N N . THR A 1 192 ? -4.128 -6.704 -5.641 1.00 92.62 192 THR A N 1
ATOM 1528 C CA . THR A 1 192 ? -5.326 -6.948 -6.454 1.00 92.62 192 THR A CA 1
ATOM 1529 C C . THR A 1 192 ? -4.961 -7.585 -7.789 1.00 92.62 192 THR A C 1
ATOM 1531 O O . THR A 1 192 ? -3.836 -7.457 -8.282 1.00 92.62 192 THR A O 1
ATOM 1534 N N . VAL A 1 193 ? -5.933 -8.266 -8.401 1.00 92.69 193 VAL A N 1
ATOM 1535 C CA . VAL A 1 193 ? -5.774 -8.873 -9.732 1.00 92.69 193 VAL A CA 1
ATOM 1536 C C . VAL A 1 193 ? -5.472 -7.803 -10.788 1.00 92.69 193 VAL A C 1
ATOM 1538 O O . VAL A 1 193 ? -4.613 -8.011 -11.641 1.00 92.69 193 VAL A O 1
ATOM 1541 N N . LEU A 1 194 ? -6.105 -6.629 -10.692 1.00 93.25 194 LEU A N 1
ATOM 1542 C CA . LEU A 1 194 ? -5.859 -5.510 -11.605 1.00 93.25 194 LEU A CA 1
ATOM 1543 C C . LEU A 1 194 ? -4.437 -4.957 -11.476 1.00 93.25 194 LEU A C 1
ATOM 1545 O O . LEU A 1 194 ? -3.781 -4.729 -12.492 1.00 93.25 194 LEU A O 1
ATOM 1549 N N . CYS A 1 195 ? -3.931 -4.792 -10.249 1.00 94.44 195 CYS A N 1
ATOM 1550 C CA . CYS A 1 195 ? -2.549 -4.360 -10.025 1.00 94.44 195 CYS A CA 1
ATOM 1551 C C . CYS A 1 195 ? -1.553 -5.374 -10.595 1.00 94.44 195 CYS A C 1
ATOM 1553 O O . CYS A 1 195 ? -0.604 -4.982 -11.270 1.00 94.44 195 CYS A O 1
ATOM 1555 N N . ARG A 1 196 ? -1.801 -6.675 -10.402 1.00 94.56 196 ARG A N 1
ATOM 1556 C CA . ARG A 1 196 ? -0.968 -7.733 -10.989 1.00 94.56 196 ARG A CA 1
ATOM 1557 C C . ARG A 1 196 ? -0.925 -7.635 -12.513 1.00 94.56 196 ARG A C 1
ATOM 1559 O O . ARG A 1 196 ? 0.162 -7.542 -13.075 1.00 94.56 196 ARG A O 1
ATOM 1566 N N . HIS A 1 197 ? -2.085 -7.567 -13.165 1.00 93.69 197 HIS A N 1
ATOM 1567 C CA . HIS A 1 197 ? -2.158 -7.414 -14.619 1.00 93.69 197 HIS A CA 1
ATOM 1568 C C . HIS A 1 197 ? -1.495 -6.130 -15.117 1.00 93.69 197 HIS A C 1
ATOM 1570 O O . HIS A 1 197 ? -0.878 -6.124 -16.183 1.00 93.69 197 HIS A O 1
ATOM 1576 N N . TYR A 1 198 ? -1.595 -5.042 -14.351 1.00 95.50 198 TYR A N 1
ATOM 1577 C CA . TYR A 1 198 ? -0.895 -3.806 -14.669 1.00 95.50 198 TYR A CA 1
ATOM 1578 C C . TYR A 1 198 ? 0.626 -3.998 -14.655 1.00 95.50 198 TYR A C 1
ATOM 1580 O O . TYR A 1 198 ? 1.277 -3.645 -15.634 1.00 95.50 198 TYR A O 1
ATOM 1588 N N . PHE A 1 199 ? 1.200 -4.592 -13.605 1.00 95.69 199 PHE A N 1
ATOM 1589 C CA . PHE A 1 199 ? 2.653 -4.790 -13.523 1.00 95.69 199 PHE A CA 1
ATOM 1590 C C . PHE A 1 199 ? 3.179 -5.854 -14.498 1.00 95.69 199 PHE A C 1
ATOM 1592 O O . PHE A 1 199 ? 4.278 -5.707 -15.026 1.00 95.69 199 PHE A O 1
ATOM 1599 N N . GLU A 1 200 ? 2.379 -6.866 -14.837 1.00 93.88 200 GLU A N 1
ATOM 1600 C CA . GLU A 1 200 ? 2.669 -7.768 -15.964 1.00 93.88 200 GLU A CA 1
ATOM 1601 C C . GLU A 1 200 ? 2.739 -6.990 -17.288 1.00 93.88 200 GLU A C 1
ATOM 1603 O O . GLU A 1 200 ? 3.674 -7.164 -18.072 1.00 93.88 200 GLU A O 1
ATOM 1608 N N . ARG A 1 201 ? 1.786 -6.078 -17.527 1.00 93.88 201 ARG A N 1
ATOM 1609 C CA . ARG A 1 201 ? 1.792 -5.204 -18.709 1.00 93.88 201 ARG A CA 1
ATOM 1610 C C . ARG A 1 201 ? 3.004 -4.270 -18.722 1.00 93.88 201 ARG A C 1
ATOM 1612 O O . ARG A 1 201 ? 3.621 -4.117 -19.769 1.00 93.88 201 ARG A O 1
ATOM 1619 N N . VAL A 1 202 ? 3.380 -3.698 -17.576 1.00 94.06 202 VAL A N 1
ATOM 1620 C CA . VAL A 1 202 ? 4.579 -2.850 -17.436 1.00 94.06 202 VAL A CA 1
ATOM 1621 C C . VAL A 1 202 ? 5.843 -3.591 -17.874 1.00 94.06 202 VAL A C 1
ATOM 1623 O O . VAL A 1 202 ? 6.665 -2.991 -18.561 1.00 94.06 202 VAL A O 1
ATOM 1626 N N . LEU A 1 203 ? 5.992 -4.872 -17.522 1.00 92.38 203 LEU A N 1
ATOM 1627 C CA . LEU A 1 203 ? 7.133 -5.683 -17.962 1.00 92.38 203 LEU A CA 1
ATOM 1628 C C . LEU A 1 203 ? 7.102 -5.997 -19.463 1.00 92.38 203 LEU A C 1
ATOM 1630 O O . LEU A 1 203 ? 8.154 -6.036 -20.091 1.00 92.38 203 LEU A O 1
ATOM 1634 N N . ARG A 1 204 ? 5.918 -6.218 -20.050 1.00 90.81 204 ARG A N 1
ATOM 1635 C CA . ARG A 1 204 ? 5.786 -6.543 -21.483 1.00 90.81 204 ARG A CA 1
ATOM 1636 C C . ARG A 1 204 ? 5.973 -5.339 -22.402 1.00 90.81 204 ARG A C 1
ATOM 1638 O O . ARG A 1 204 ? 6.559 -5.469 -23.470 1.00 90.81 204 ARG A O 1
ATOM 1645 N N . GLU A 1 205 ? 5.428 -4.194 -22.010 1.00 90.31 205 GLU A N 1
ATOM 1646 C CA . GLU A 1 205 ? 5.337 -2.995 -22.853 1.00 90.31 205 GLU A CA 1
ATOM 1647 C C . GLU A 1 205 ? 6.335 -1.901 -22.445 1.00 90.31 205 GLU A C 1
ATOM 1649 O O . GLU A 1 205 ? 6.428 -0.876 -23.113 1.00 90.31 205 GLU A O 1
ATOM 1654 N N . THR A 1 206 ? 7.081 -2.098 -21.352 1.00 84.75 206 THR A N 1
ATOM 1655 C CA . THR A 1 206 ? 8.069 -1.139 -20.827 1.00 84.75 206 THR A CA 1
ATOM 1656 C C . THR A 1 206 ? 7.457 0.251 -20.594 1.00 84.75 206 THR A C 1
ATOM 1658 O O . THR A 1 206 ? 8.035 1.281 -20.927 1.00 84.75 206 THR A O 1
ATOM 1661 N N . LEU A 1 207 ? 6.255 0.289 -20.003 1.00 85.31 207 LEU A N 1
ATOM 1662 C CA . LEU A 1 207 ? 5.467 1.521 -19.805 1.00 85.31 207 LEU A CA 1
ATOM 1663 C C . LEU A 1 207 ? 6.071 2.507 -18.789 1.00 85.31 207 LEU A C 1
ATOM 1665 O O . LEU A 1 207 ? 5.564 3.616 -18.628 1.00 85.31 207 LEU A O 1
ATOM 1669 N N . LEU A 1 208 ? 7.087 2.087 -18.035 1.00 88.25 208 LEU A N 1
ATOM 1670 C CA . LEU A 1 208 ? 7.713 2.870 -16.972 1.00 88.25 208 LEU A CA 1
ATOM 1671 C C . LEU A 1 208 ? 9.196 3.075 -17.262 1.00 88.25 208 LEU A C 1
ATOM 1673 O O . LEU A 1 208 ? 9.831 2.215 -17.859 1.00 88.25 208 LEU A O 1
ATOM 1677 N N . GLU A 1 209 ? 9.762 4.170 -16.754 1.00 85.25 209 GLU A N 1
ATOM 1678 C CA . GLU A 1 209 ? 11.207 4.436 -16.843 1.00 85.25 209 GLU A CA 1
ATOM 1679 C C . GLU A 1 209 ? 12.037 3.403 -16.066 1.00 85.25 209 GLU A C 1
ATOM 1681 O O . GLU A 1 209 ? 13.152 3.067 -16.454 1.00 85.25 209 GLU A O 1
ATOM 1686 N N . ASN A 1 210 ? 11.490 2.885 -14.961 1.00 86.75 210 ASN A N 1
ATOM 1687 C CA . ASN A 1 210 ? 12.130 1.860 -14.142 1.00 86.75 210 ASN A CA 1
ATOM 1688 C C . ASN A 1 210 ? 11.162 0.697 -13.869 1.00 86.75 210 ASN A C 1
ATOM 1690 O O . ASN A 1 210 ? 10.673 0.540 -12.746 1.00 86.75 210 ASN A O 1
ATOM 1694 N N . PRO A 1 211 ? 10.853 -0.126 -14.885 1.00 88.12 211 PRO A N 1
ATOM 1695 C CA . PRO A 1 211 ? 9.866 -1.198 -14.765 1.00 88.12 211 PRO A CA 1
ATOM 1696 C C . PRO A 1 211 ? 10.296 -2.261 -13.745 1.00 88.12 211 PRO A C 1
ATOM 1698 O O . PRO A 1 211 ? 9.436 -2.895 -13.132 1.00 88.12 211 PRO A O 1
ATOM 1701 N N . ILE A 1 212 ? 11.609 -2.406 -13.520 1.00 88.19 212 ILE A N 1
ATOM 1702 C CA . ILE A 1 212 ? 12.198 -3.309 -12.529 1.00 88.19 212 ILE A CA 1
ATOM 1703 C C . ILE A 1 212 ? 11.757 -2.899 -11.135 1.00 88.19 212 ILE A C 1
ATOM 1705 O O . ILE A 1 212 ? 11.164 -3.714 -10.436 1.00 88.19 212 ILE A O 1
ATOM 1709 N N . TRP A 1 213 ? 12.009 -1.649 -10.732 1.00 90.12 213 TRP A N 1
ATOM 1710 C CA . TRP A 1 213 ? 11.727 -1.226 -9.363 1.00 90.12 213 TRP A CA 1
ATOM 1711 C C . TRP A 1 213 ? 10.251 -1.424 -9.011 1.00 90.12 213 TRP A C 1
ATOM 1713 O O . TRP A 1 213 ? 9.958 -2.049 -7.996 1.00 90.12 213 TRP A O 1
ATOM 1723 N N . TYR A 1 214 ? 9.329 -0.987 -9.872 1.00 92.50 214 TYR A N 1
ATOM 1724 C CA . TYR A 1 214 ? 7.894 -1.113 -9.604 1.00 92.50 214 TYR A CA 1
ATOM 1725 C C . TYR A 1 214 ? 7.415 -2.570 -9.635 1.00 92.50 214 TYR A C 1
ATOM 1727 O O . TYR A 1 214 ? 6.862 -3.068 -8.654 1.00 92.50 214 TYR A O 1
ATOM 1735 N N . SER A 1 215 ? 7.659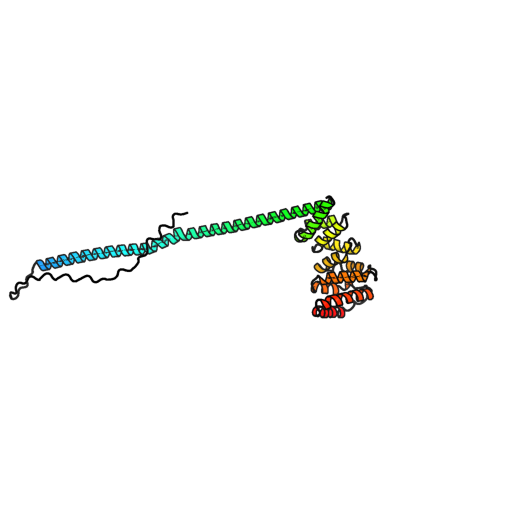 -3.279 -10.740 1.00 93.19 215 SER A N 1
ATOM 1736 C CA . SER A 1 215 ? 7.086 -4.615 -10.945 1.00 93.19 215 SER A CA 1
ATOM 1737 C C . SER A 1 215 ? 7.714 -5.646 -10.009 1.00 93.19 215 SER A C 1
ATOM 1739 O O . SER A 1 215 ? 7.000 -6.472 -9.447 1.00 93.19 215 SER A O 1
ATOM 1741 N N . PHE A 1 216 ? 9.030 -5.577 -9.767 1.00 91.00 216 PHE A N 1
ATOM 1742 C CA . PHE A 1 216 ? 9.683 -6.506 -8.840 1.00 91.00 216 PHE A CA 1
ATOM 1743 C C . PHE A 1 216 ? 9.275 -6.230 -7.400 1.00 91.00 216 PHE A C 1
ATOM 1745 O O . PHE A 1 216 ? 9.054 -7.187 -6.672 1.00 91.00 216 PHE A O 1
ATOM 1752 N N . THR A 1 217 ? 9.134 -4.966 -6.983 1.00 91.62 217 THR A N 1
ATOM 1753 C CA . THR A 1 217 ? 8.624 -4.657 -5.634 1.00 91.62 217 THR A CA 1
ATOM 1754 C C . THR A 1 217 ? 7.232 -5.259 -5.442 1.00 91.62 217 THR A C 1
ATOM 1756 O O . THR A 1 217 ? 6.985 -5.940 -4.448 1.00 91.62 217 THR A O 1
ATOM 1759 N N . PHE A 1 218 ? 6.345 -5.105 -6.429 1.00 94.12 218 PHE A N 1
ATOM 1760 C CA . PHE A 1 218 ? 5.020 -5.719 -6.384 1.00 94.12 218 PHE A CA 1
ATOM 1761 C C . PHE A 1 218 ? 5.093 -7.256 -6.280 1.00 94.12 218 PHE A C 1
ATOM 1763 O O . PHE A 1 218 ? 4.502 -7.849 -5.375 1.00 94.12 218 PHE A O 1
ATOM 1770 N N . PHE A 1 219 ? 5.843 -7.924 -7.164 1.00 92.38 219 PHE A N 1
ATOM 1771 C CA . PHE A 1 219 ? 5.928 -9.392 -7.170 1.00 92.38 219 PHE A CA 1
ATOM 1772 C C . PHE A 1 219 ? 6.715 -9.970 -5.984 1.00 92.38 219 PHE A C 1
ATOM 1774 O O . PHE A 1 219 ? 6.446 -11.094 -5.570 1.00 92.38 219 PHE A O 1
ATOM 1781 N N . LEU A 1 220 ? 7.632 -9.216 -5.371 1.00 89.25 220 LEU A N 1
ATOM 1782 C CA . LEU A 1 220 ? 8.305 -9.620 -4.130 1.00 89.25 220 LEU A CA 1
ATOM 1783 C C . LEU A 1 220 ? 7.371 -9.604 -2.920 1.00 89.25 220 LEU A C 1
ATOM 1785 O O . LEU A 1 220 ? 7.541 -10.420 -2.010 1.00 89.25 220 LEU A O 1
ATOM 1789 N N . ASN A 1 221 ? 6.393 -8.698 -2.919 1.00 88.25 221 ASN A N 1
ATOM 1790 C CA . ASN A 1 221 ? 5.386 -8.606 -1.867 1.00 88.25 221 ASN A CA 1
ATOM 1791 C C . ASN A 1 221 ? 4.253 -9.625 -2.047 1.00 88.25 221 ASN A C 1
ATOM 1793 O O . ASN A 1 221 ? 3.704 -10.103 -1.056 1.00 88.25 221 ASN A O 1
ATOM 1797 N N . PHE A 1 222 ? 3.900 -9.963 -3.293 1.00 89.75 222 PHE A N 1
ATOM 1798 C CA . PHE A 1 222 ? 2.688 -10.743 -3.593 1.00 89.75 222 PHE A CA 1
ATOM 1799 C C . PHE A 1 222 ? 2.910 -12.025 -4.401 1.00 89.75 222 PHE A C 1
ATOM 1801 O O . PHE A 1 222 ? 1.934 -12.674 -4.780 1.00 89.75 222 PHE A O 1
ATOM 1808 N N . GLY A 1 223 ? 4.157 -12.392 -4.681 1.00 86.88 223 GLY A N 1
ATOM 1809 C CA . GLY A 1 223 ? 4.520 -13.632 -5.364 1.00 86.88 223 GLY A CA 1
ATOM 1810 C C . GLY A 1 223 ? 4.691 -13.502 -6.884 1.00 86.88 223 GLY A C 1
ATOM 1811 O O . GLY A 1 223 ? 3.932 -12.798 -7.571 1.00 86.88 223 GLY A O 1
ATOM 1812 N N . PHE A 1 224 ? 5.694 -14.224 -7.394 1.00 83.81 224 PHE A N 1
ATOM 1813 C CA . PHE A 1 224 ? 6.085 -14.312 -8.808 1.00 83.81 224 PHE A CA 1
ATOM 1814 C C . PHE A 1 224 ? 5.416 -15.470 -9.560 1.00 83.81 224 PHE A C 1
ATOM 1816 O O . PHE A 1 224 ? 5.500 -15.522 -10.776 1.00 83.81 224 PHE A O 1
ATOM 1823 N N . GLU A 1 225 ? 4.733 -16.393 -8.888 1.00 80.94 225 GLU A N 1
ATOM 1824 C CA . GLU A 1 225 ? 4.286 -17.681 -9.448 1.00 80.94 225 GLU A CA 1
ATOM 1825 C C . GLU A 1 225 ? 3.379 -17.531 -10.675 1.00 80.94 225 GLU A C 1
ATOM 1827 O O . GLU A 1 225 ? 3.346 -18.400 -11.534 1.00 80.94 225 GLU A O 1
ATOM 1832 N N . LYS A 1 226 ? 2.637 -16.422 -10.766 1.00 82.94 226 LYS A N 1
ATOM 1833 C CA . LYS A 1 226 ? 1.754 -16.126 -11.906 1.00 82.94 226 LYS A CA 1
ATOM 1834 C C . LYS A 1 226 ? 2.377 -15.212 -12.962 1.00 82.94 226 LYS A C 1
ATOM 1836 O O . LYS A 1 226 ? 1.793 -15.069 -14.024 1.00 82.94 226 LYS A O 1
ATOM 1841 N N . SER A 1 227 ? 3.512 -14.588 -12.657 1.00 85.38 227 SER A N 1
ATOM 1842 C CA . SER A 1 227 ? 4.185 -13.582 -13.497 1.00 85.38 227 SER A CA 1
ATOM 1843 C C . SER A 1 227 ? 5.648 -13.933 -13.791 1.00 85.38 227 SER A C 1
ATOM 1845 O O . SER A 1 227 ? 6.425 -13.097 -14.267 1.00 85.38 227 SER A O 1
ATOM 1847 N N . ALA A 1 228 ? 6.053 -15.168 -13.486 1.00 86.50 228 ALA A N 1
ATOM 1848 C CA . ALA A 1 228 ? 7.418 -15.638 -13.648 1.00 86.50 228 ALA A CA 1
ATOM 1849 C C . ALA A 1 228 ? 7.820 -15.643 -15.126 1.00 86.50 228 ALA A C 1
ATOM 1851 O O . ALA A 1 228 ? 8.927 -15.222 -15.451 1.00 86.50 228 ALA A O 1
ATOM 1852 N N . GLN A 1 229 ? 6.899 -16.016 -16.021 1.00 87.69 229 GLN A N 1
ATOM 1853 C CA . GLN A 1 229 ? 7.125 -16.013 -17.465 1.00 87.69 229 GLN A CA 1
ATOM 1854 C C . GLN A 1 229 ? 7.315 -14.597 -18.030 1.00 87.69 229 GLN A C 1
ATOM 1856 O O . GLN A 1 229 ? 8.240 -14.370 -18.816 1.00 87.69 229 GLN A O 1
ATOM 1861 N N . GLU A 1 230 ? 6.483 -13.628 -17.637 1.00 88.88 230 GLU A N 1
ATOM 1862 C CA . GLU A 1 230 ? 6.646 -12.220 -18.024 1.00 88.88 230 GLU A CA 1
ATOM 1863 C C . GLU A 1 230 ? 7.963 -11.653 -17.495 1.00 88.88 230 GLU A C 1
ATOM 1865 O O . GLU A 1 230 ? 8.694 -10.990 -18.232 1.00 88.88 230 GLU A O 1
ATOM 1870 N N . THR A 1 231 ? 8.293 -11.961 -16.237 1.00 88.75 231 THR A N 1
ATOM 1871 C CA . THR A 1 231 ? 9.555 -11.555 -15.605 1.00 88.75 231 THR A CA 1
ATOM 1872 C C . THR A 1 231 ? 10.749 -12.141 -16.350 1.00 88.75 231 THR A C 1
ATOM 1874 O O . THR A 1 231 ? 11.680 -11.410 -16.684 1.00 88.75 231 THR A O 1
ATOM 1877 N N . HIS A 1 232 ? 10.708 -13.435 -16.665 1.00 87.81 232 HIS A N 1
ATOM 1878 C CA . HIS A 1 232 ? 11.729 -14.104 -17.458 1.00 87.81 232 HIS A CA 1
ATOM 1879 C C . HIS A 1 232 ? 11.903 -13.433 -18.823 1.00 87.81 232 HIS A C 1
ATOM 1881 O O . HIS A 1 232 ? 13.010 -13.034 -19.178 1.00 87.81 232 HIS A O 1
ATOM 1887 N N . SER A 1 233 ? 10.802 -13.268 -19.562 1.00 90.00 233 SER A N 1
ATOM 1888 C CA . SER A 1 233 ? 10.811 -12.703 -20.915 1.00 90.00 233 SER A CA 1
ATOM 1889 C C . SER A 1 233 ? 11.431 -11.305 -20.926 1.00 90.00 233 SER A C 1
ATOM 1891 O O . SER A 1 233 ? 12.269 -11.010 -21.778 1.00 90.00 233 SER A O 1
ATOM 1893 N N . PHE A 1 234 ? 11.088 -10.484 -19.929 1.00 91.25 234 PHE A N 1
ATOM 1894 C CA . PHE A 1 234 ? 11.671 -9.160 -19.735 1.00 91.25 234 PHE A CA 1
ATOM 1895 C C . PHE A 1 234 ? 13.182 -9.220 -19.447 1.00 91.25 234 PHE A C 1
ATOM 1897 O O . PHE A 1 234 ? 13.965 -8.519 -20.082 1.00 91.25 234 PHE A O 1
ATOM 1904 N N . LEU A 1 235 ? 13.641 -10.081 -18.533 1.00 90.06 235 LEU A N 1
ATOM 1905 C CA . LEU A 1 235 ? 15.077 -10.214 -18.233 1.00 90.06 235 LEU A CA 1
ATOM 1906 C C . LEU A 1 235 ? 15.882 -10.783 -19.413 1.00 90.06 235 LEU A C 1
ATOM 1908 O O . LEU A 1 235 ? 17.044 -10.411 -19.636 1.00 90.06 235 LEU A O 1
ATOM 1912 N N . ALA A 1 236 ? 15.275 -11.690 -20.174 1.00 88.69 236 ALA A N 1
ATOM 1913 C CA . ALA A 1 236 ? 15.867 -12.279 -21.363 1.00 88.69 236 ALA A CA 1
ATOM 1914 C C . ALA A 1 236 ? 16.047 -11.235 -22.474 1.00 88.69 236 ALA A C 1
ATOM 1916 O O . ALA A 1 236 ? 17.105 -11.230 -23.106 1.00 88.69 236 ALA A O 1
ATOM 1917 N N . SER A 1 237 ? 15.085 -10.318 -22.651 1.00 90.56 237 SER A N 1
ATOM 1918 C CA . SER A 1 237 ? 15.129 -9.291 -23.702 1.00 90.56 237 SER A CA 1
ATOM 1919 C C . SER A 1 237 ? 16.159 -8.183 -23.476 1.00 90.56 237 SER A C 1
ATOM 1921 O O . SER A 1 237 ? 16.514 -7.493 -24.426 1.00 90.56 237 SER A O 1
ATOM 1923 N N . ILE A 1 238 ? 16.648 -7.995 -22.246 1.00 88.94 238 ILE A N 1
ATOM 1924 C CA . ILE A 1 238 ? 17.628 -6.942 -21.937 1.00 88.94 238 ILE A CA 1
ATOM 1925 C C . ILE A 1 238 ? 18.995 -7.295 -22.550 1.00 88.94 238 ILE A C 1
ATOM 1927 O O . ILE A 1 238 ? 19.490 -8.397 -22.290 1.00 88.94 238 ILE A O 1
ATOM 1931 N N . PRO A 1 239 ? 19.636 -6.400 -23.320 1.00 90.44 239 PRO A N 1
ATOM 1932 C CA . PRO A 1 239 ? 20.991 -6.608 -23.833 1.00 90.44 239 PRO A CA 1
ATOM 1933 C C . PRO A 1 239 ? 22.004 -6.918 -22.722 1.00 90.44 239 PRO A C 1
ATOM 1935 O O . PRO A 1 239 ? 21.877 -6.452 -21.592 1.00 90.44 239 PRO A O 1
ATOM 1938 N N . GLU A 1 240 ? 23.013 -7.742 -23.006 1.00 84.62 240 GLU A N 1
ATOM 1939 C CA . GLU A 1 240 ? 23.965 -8.211 -21.986 1.00 84.62 240 GLU A CA 1
ATOM 1940 C C . GLU A 1 240 ? 24.784 -7.071 -21.354 1.00 84.62 240 GLU A C 1
ATOM 1942 O O . GLU A 1 240 ? 25.035 -7.072 -20.147 1.00 84.62 240 GLU A O 1
ATOM 1947 N N . ASP A 1 241 ? 25.141 -6.068 -22.152 1.00 87.19 241 ASP A N 1
ATOM 1948 C CA . ASP A 1 241 ? 25.846 -4.857 -21.736 1.00 87.19 241 ASP A CA 1
ATOM 1949 C C . ASP A 1 241 ? 25.006 -3.964 -20.806 1.00 87.19 241 ASP A C 1
ATOM 1951 O O . ASP A 1 241 ? 25.536 -3.391 -19.849 1.00 87.19 241 ASP A O 1
ATOM 1955 N N . GLU A 1 242 ? 23.689 -3.917 -21.009 1.00 87.62 242 GLU A N 1
ATOM 1956 C CA . GLU A 1 242 ? 22.745 -3.196 -20.143 1.00 87.62 242 GLU A CA 1
ATOM 1957 C C . GLU A 1 242 ? 22.343 -4.003 -18.898 1.00 87.62 242 GLU A C 1
ATOM 1959 O O . GLU A 1 242 ? 22.070 -3.439 -17.828 1.00 87.62 242 GLU A O 1
ATOM 1964 N N . PHE A 1 243 ? 22.379 -5.337 -18.994 1.00 88.06 243 PHE A N 1
ATOM 1965 C CA . PHE A 1 243 ? 21.933 -6.250 -17.939 1.00 88.06 243 PHE A CA 1
ATOM 1966 C C . PHE A 1 243 ? 22.676 -6.037 -16.619 1.00 88.06 243 PHE A C 1
ATOM 1968 O O . PHE A 1 243 ? 22.122 -6.252 -15.538 1.00 88.06 243 PHE A O 1
ATOM 1975 N N . ARG A 1 244 ? 23.924 -5.559 -16.675 1.00 84.50 244 ARG A N 1
ATOM 1976 C CA . ARG A 1 244 ? 24.690 -5.229 -15.472 1.00 84.50 244 ARG A CA 1
ATOM 1977 C C . ARG A 1 244 ? 23.965 -4.202 -14.601 1.00 84.50 244 ARG A C 1
ATOM 1979 O O . ARG A 1 244 ? 23.851 -4.429 -13.397 1.00 84.50 244 ARG A O 1
ATOM 1986 N N . MET A 1 245 ? 23.437 -3.124 -15.178 1.00 84.00 245 MET A N 1
ATOM 1987 C CA . MET A 1 245 ? 22.721 -2.093 -14.414 1.00 84.00 245 MET A CA 1
ATOM 1988 C C . MET A 1 245 ? 21.382 -2.610 -13.889 1.00 84.00 245 MET A C 1
ATOM 1990 O O . MET A 1 245 ? 21.067 -2.404 -12.715 1.00 84.00 245 MET A O 1
ATOM 1994 N N . THR A 1 246 ? 20.651 -3.368 -14.705 1.00 86.62 246 THR A N 1
ATOM 1995 C CA . THR A 1 246 ? 19.430 -4.066 -14.281 1.00 86.62 246 THR A CA 1
ATOM 1996 C C . THR A 1 246 ? 19.688 -4.982 -13.089 1.00 86.62 246 THR A C 1
ATOM 1998 O O . THR A 1 246 ? 18.961 -4.934 -12.102 1.00 86.62 246 THR A O 1
ATOM 2001 N N . SER A 1 247 ? 20.757 -5.778 -13.125 1.00 82.94 247 SER A N 1
ATOM 2002 C CA . SER A 1 247 ? 21.094 -6.696 -12.035 1.00 82.94 247 SER A CA 1
ATOM 2003 C C . SER A 1 247 ? 21.401 -5.961 -10.725 1.00 82.94 247 SER A C 1
ATOM 2005 O O . SER A 1 247 ? 21.057 -6.456 -9.651 1.00 82.94 247 SER A O 1
ATOM 2007 N N . ILE A 1 248 ? 21.999 -4.765 -10.794 1.00 82.62 248 ILE A N 1
ATOM 2008 C CA . ILE A 1 248 ? 22.232 -3.910 -9.623 1.00 82.62 248 ILE A CA 1
ATOM 2009 C C . ILE A 1 248 ? 20.893 -3.426 -9.064 1.00 82.62 248 ILE A C 1
ATOM 2011 O O . ILE A 1 248 ? 20.685 -3.507 -7.855 1.00 82.62 248 ILE A O 1
ATOM 2015 N N . GLN A 1 249 ? 19.973 -2.976 -9.922 1.00 86.44 249 GLN A N 1
ATOM 2016 C CA . GLN A 1 249 ? 18.639 -2.528 -9.507 1.00 86.44 249 GLN A CA 1
ATOM 2017 C C . GLN A 1 249 ? 17.824 -3.660 -8.875 1.00 86.44 249 GLN A C 1
ATOM 2019 O O . GLN A 1 249 ? 17.291 -3.475 -7.786 1.00 86.44 249 GLN A O 1
ATOM 2024 N N . ILE A 1 250 ? 17.796 -4.844 -9.497 1.00 87.56 250 ILE A N 1
ATOM 2025 C CA . ILE A 1 250 ? 17.126 -6.036 -8.952 1.00 87.56 250 ILE A CA 1
ATOM 2026 C C . ILE A 1 250 ? 17.667 -6.344 -7.558 1.00 87.56 250 ILE A C 1
ATOM 2028 O O . ILE A 1 250 ? 16.899 -6.481 -6.610 1.00 87.56 250 ILE A O 1
ATOM 2032 N N . ASN A 1 251 ? 18.992 -6.402 -7.405 1.00 81.75 251 ASN A N 1
ATOM 2033 C CA . ASN A 1 251 ? 19.606 -6.704 -6.116 1.00 81.75 251 ASN A CA 1
ATOM 2034 C C . ASN A 1 251 ? 19.371 -5.611 -5.066 1.00 81.75 251 ASN A C 1
ATOM 2036 O O . ASN A 1 251 ? 19.171 -5.933 -3.895 1.00 81.75 251 ASN A O 1
ATOM 2040 N N . ALA A 1 252 ? 19.368 -4.338 -5.464 1.00 83.69 252 ALA A N 1
ATOM 2041 C CA . ALA A 1 252 ? 19.033 -3.233 -4.573 1.00 83.69 252 ALA A CA 1
ATOM 2042 C C . ALA A 1 252 ? 17.578 -3.327 -4.087 1.00 83.69 252 ALA A C 1
ATOM 2044 O O . ALA A 1 252 ? 17.330 -3.169 -2.893 1.00 83.69 252 ALA A O 1
ATOM 2045 N N . THR A 1 253 ? 16.634 -3.653 -4.976 1.00 86.19 253 THR A N 1
ATOM 2046 C CA . THR A 1 253 ? 15.228 -3.884 -4.617 1.00 86.19 253 THR A CA 1
ATOM 2047 C C . THR A 1 253 ? 15.083 -5.098 -3.700 1.00 86.19 253 THR A C 1
ATOM 2049 O O . THR A 1 253 ? 14.441 -5.008 -2.656 1.00 86.19 253 THR A O 1
ATOM 2052 N N . LEU A 1 254 ? 15.734 -6.219 -4.023 1.00 84.75 254 LEU A N 1
ATOM 2053 C CA . LEU A 1 254 ? 15.731 -7.426 -3.190 1.00 84.75 254 LEU A CA 1
ATOM 2054 C C . LEU A 1 254 ? 16.259 -7.151 -1.778 1.00 84.75 254 LEU A C 1
ATOM 2056 O O . LEU A 1 254 ? 15.688 -7.642 -0.807 1.00 84.75 254 LEU A O 1
ATOM 2060 N N . ALA A 1 255 ? 17.318 -6.348 -1.645 1.00 81.81 255 ALA A N 1
ATOM 2061 C CA . ALA A 1 255 ? 17.912 -6.005 -0.354 1.00 81.81 255 ALA A CA 1
ATOM 2062 C C . ALA A 1 255 ? 16.974 -5.205 0.569 1.00 81.81 255 ALA A C 1
ATOM 2064 O O . ALA A 1 255 ? 17.173 -5.216 1.782 1.00 81.81 255 ALA A O 1
ATOM 2065 N N . GLN A 1 256 ? 15.957 -4.539 0.015 1.00 83.62 256 GLN A N 1
ATOM 2066 C CA . GLN A 1 256 ? 14.941 -3.808 0.783 1.00 83.62 256 GLN A CA 1
ATOM 2067 C C . GLN A 1 256 ? 13.822 -4.717 1.320 1.00 83.62 256 GLN A C 1
ATOM 2069 O O . GLN A 1 256 ? 13.010 -4.264 2.123 1.00 83.62 256 GLN A O 1
ATOM 2074 N N . HIS A 1 257 ? 13.775 -5.985 0.897 1.00 84.62 257 HIS A N 1
ATOM 2075 C CA . HIS A 1 257 ? 12.721 -6.934 1.253 1.00 84.62 257 HIS A CA 1
ATOM 2076 C C . HIS A 1 257 ? 13.212 -8.012 2.235 1.00 84.62 257 HIS A C 1
ATOM 2078 O O . HIS A 1 257 ? 14.411 -8.192 2.487 1.00 84.62 257 HIS A O 1
ATOM 2084 N N . SER A 1 258 ? 12.252 -8.745 2.806 1.00 82.94 258 SER A N 1
ATOM 2085 C CA . SER A 1 258 ? 12.494 -9.842 3.750 1.00 82.94 258 SER A CA 1
ATOM 2086 C C . SER A 1 258 ? 13.404 -10.933 3.157 1.00 82.94 258 SER A C 1
ATOM 2088 O O . SER A 1 258 ? 13.592 -11.038 1.940 1.00 82.94 258 SER A O 1
ATOM 2090 N N . ILE A 1 259 ? 14.024 -11.750 4.014 1.00 76.50 259 ILE A N 1
ATOM 2091 C CA . ILE A 1 259 ? 14.846 -12.884 3.550 1.00 76.50 259 ILE A CA 1
ATOM 2092 C C . ILE A 1 259 ? 13.959 -13.889 2.807 1.00 76.50 259 ILE A C 1
ATOM 2094 O O . ILE A 1 259 ? 14.356 -14.413 1.769 1.00 76.50 259 ILE A O 1
ATOM 2098 N N . GLU A 1 260 ? 12.746 -14.102 3.299 1.00 79.81 260 GLU A N 1
ATOM 2099 C CA . GLU A 1 260 ? 11.747 -15.009 2.750 1.00 79.81 260 GLU A CA 1
ATOM 2100 C C . GLU A 1 260 ? 11.367 -14.613 1.317 1.00 79.81 260 GLU A C 1
ATOM 2102 O O . GLU A 1 260 ? 11.452 -15.446 0.415 1.00 79.81 260 GLU A O 1
ATOM 2107 N N . SER A 1 261 ? 11.053 -13.333 1.076 1.00 81.38 261 SER A N 1
ATOM 2108 C CA . SER A 1 261 ? 10.751 -12.814 -0.269 1.00 81.38 261 SER A CA 1
ATOM 2109 C C . SER A 1 261 ? 11.940 -12.968 -1.221 1.00 81.38 261 SER A C 1
ATOM 2111 O O . SER A 1 261 ? 11.768 -13.324 -2.388 1.00 81.38 261 SER A O 1
ATOM 2113 N N . ARG A 1 262 ? 13.166 -12.746 -0.727 1.00 80.81 262 ARG A N 1
ATOM 2114 C CA . ARG A 1 262 ? 14.387 -12.937 -1.523 1.00 80.81 262 ARG A CA 1
ATOM 2115 C C . ARG A 1 262 ? 14.600 -14.396 -1.907 1.00 80.81 262 ARG A C 1
ATOM 2117 O O . ARG A 1 262 ? 14.877 -14.683 -3.068 1.00 80.81 262 ARG A O 1
ATOM 2124 N N . LEU A 1 263 ? 14.478 -15.313 -0.949 1.00 74.94 263 LEU A N 1
ATOM 2125 C CA . LEU A 1 263 ? 14.605 -16.748 -1.205 1.00 74.94 263 LEU A CA 1
ATOM 2126 C C . LEU A 1 263 ? 13.532 -17.222 -2.182 1.00 74.94 263 LEU A C 1
ATOM 2128 O O . LEU A 1 263 ? 13.844 -17.979 -3.094 1.00 74.94 263 LEU A O 1
ATOM 2132 N N . HIS A 1 264 ? 12.301 -16.732 -2.042 1.00 79.88 264 HIS A N 1
ATOM 2133 C CA . HIS A 1 264 ? 11.226 -17.031 -2.980 1.00 79.88 264 HIS A CA 1
ATOM 2134 C C . HIS A 1 264 ? 11.580 -16.611 -4.414 1.00 79.88 264 HIS A C 1
ATOM 2136 O O . HIS A 1 264 ? 11.409 -17.399 -5.341 1.00 79.88 264 HIS A O 1
ATOM 2142 N N . PHE A 1 265 ? 12.128 -15.403 -4.600 1.00 82.94 265 PHE A N 1
ATOM 2143 C CA . PHE A 1 265 ? 12.608 -14.950 -5.908 1.00 82.94 265 PHE A CA 1
ATOM 2144 C C . PHE A 1 265 ? 13.682 -15.885 -6.480 1.00 82.94 265 PHE A C 1
ATOM 2146 O O . PHE A 1 265 ? 13.536 -16.345 -7.608 1.00 82.94 265 PHE A O 1
ATOM 2153 N N . TYR A 1 266 ? 14.717 -16.225 -5.704 1.00 77.69 266 TYR A N 1
ATOM 2154 C CA . TYR A 1 266 ? 15.799 -17.106 -6.171 1.00 77.69 266 TYR A CA 1
ATOM 2155 C C . TYR A 1 266 ? 15.363 -18.556 -6.414 1.00 77.69 266 TYR A C 1
ATOM 2157 O O . TYR A 1 266 ? 15.945 -19.232 -7.259 1.00 77.69 266 TYR A O 1
ATOM 2165 N N . ASN A 1 267 ? 14.334 -19.028 -5.713 1.00 74.81 267 ASN A N 1
ATOM 2166 C CA . ASN A 1 267 ? 13.785 -20.372 -5.893 1.00 74.81 267 ASN A CA 1
ATOM 2167 C C . ASN A 1 267 ? 12.797 -20.463 -7.067 1.00 74.81 267 ASN A C 1
ATOM 2169 O O . ASN A 1 267 ? 12.434 -21.568 -7.477 1.00 74.81 267 ASN A O 1
ATOM 2173 N N . CYS A 1 268 ? 12.361 -19.331 -7.629 1.00 77.88 268 CYS A N 1
ATOM 2174 C CA . CYS A 1 268 ? 11.464 -19.297 -8.777 1.00 77.88 268 CYS A CA 1
ATOM 2175 C C . CYS A 1 268 ? 12.243 -19.620 -10.062 1.00 77.88 268 CYS A C 1
ATOM 2177 O O . CYS A 1 268 ? 12.644 -18.737 -10.819 1.00 77.88 268 CYS A O 1
ATOM 2179 N N . CYS A 1 269 ? 12.481 -20.915 -10.286 1.00 69.81 269 CYS A N 1
ATOM 2180 C CA . CYS A 1 269 ? 13.310 -21.427 -11.379 1.00 69.81 269 CYS A CA 1
ATOM 2181 C C . CYS A 1 269 ? 12.888 -20.870 -12.748 1.00 69.81 269 CYS A C 1
ATOM 2183 O O . CYS A 1 269 ? 13.746 -20.542 -13.562 1.00 69.81 269 CYS A O 1
ATOM 2185 N N . GLU A 1 270 ? 11.586 -20.690 -12.970 1.00 76.12 270 GLU A N 1
ATOM 2186 C CA . GLU A 1 270 ? 11.012 -20.137 -14.204 1.00 76.12 270 GLU A CA 1
ATOM 2187 C C . GLU A 1 270 ? 11.566 -18.760 -14.588 1.00 76.12 270 GLU A C 1
ATOM 2189 O O . GLU A 1 270 ? 11.711 -18.486 -15.775 1.00 76.12 270 GLU A O 1
ATOM 2194 N N . ILE A 1 271 ? 11.960 -17.923 -13.620 1.00 78.50 271 ILE A N 1
ATOM 2195 C CA . ILE A 1 271 ? 12.569 -16.611 -13.895 1.00 78.50 271 ILE A CA 1
ATOM 2196 C C . ILE A 1 271 ? 13.946 -16.771 -14.563 1.00 78.50 271 ILE A C 1
ATOM 2198 O O . ILE A 1 271 ? 14.329 -15.976 -15.427 1.00 78.50 271 ILE A O 1
ATOM 2202 N N . PHE A 1 272 ? 14.699 -17.799 -14.166 1.00 77.50 272 PHE A N 1
ATOM 2203 C CA . PHE A 1 272 ? 16.107 -17.974 -14.535 1.00 77.50 272 PHE A CA 1
ATOM 2204 C C . PHE A 1 272 ? 16.332 -18.959 -15.683 1.00 77.50 272 PHE A C 1
ATOM 2206 O O . PHE A 1 272 ? 17.385 -18.905 -16.324 1.00 77.50 272 PHE A O 1
ATOM 2213 N N . ILE A 1 273 ? 15.371 -19.848 -15.953 1.00 72.50 273 ILE A N 1
ATOM 2214 C CA . ILE A 1 273 ? 15.441 -20.809 -17.062 1.00 72.50 273 ILE A CA 1
ATOM 2215 C C . ILE A 1 273 ? 15.662 -20.046 -18.368 1.00 72.50 273 ILE A C 1
ATOM 2217 O O . ILE A 1 273 ? 14.852 -19.215 -18.731 1.00 72.50 273 ILE A O 1
ATOM 2221 N N . GLY A 1 274 ? 16.752 -20.323 -19.087 1.00 59.75 274 GLY A N 1
ATOM 2222 C CA . GLY A 1 274 ? 17.029 -19.704 -20.390 1.00 59.75 274 GLY A CA 1
ATOM 2223 C C . GLY A 1 274 ? 17.761 -18.357 -20.345 1.00 59.75 274 GLY A C 1
ATOM 2224 O O . GLY A 1 274 ? 18.096 -17.824 -21.403 1.00 59.75 274 GLY A O 1
ATOM 2225 N N . LEU A 1 275 ? 18.084 -17.816 -19.162 1.00 75.50 275 LEU A N 1
ATOM 2226 C CA . LEU A 1 275 ? 19.061 -16.727 -19.077 1.00 75.50 275 LEU A CA 1
ATOM 2227 C C . LEU A 1 275 ? 20.459 -17.249 -19.445 1.00 75.50 275 LEU A C 1
ATOM 2229 O O . LEU A 1 275 ? 20.874 -18.326 -19.020 1.00 75.50 275 LEU A O 1
ATOM 2233 N N . SER A 1 276 ? 21.209 -16.470 -20.224 1.00 78.44 276 SER A N 1
ATOM 2234 C CA . SER A 1 276 ? 22.588 -16.805 -20.596 1.00 78.44 276 SER A CA 1
ATOM 2235 C C . SER A 1 276 ? 23.488 -16.918 -19.357 1.00 78.44 276 SER A C 1
ATOM 2237 O O . SER A 1 276 ? 23.332 -16.131 -18.419 1.00 78.44 276 SER A O 1
ATOM 2239 N N . ALA A 1 277 ? 24.487 -17.806 -19.387 1.00 76.88 277 ALA A N 1
ATOM 2240 C CA . ALA A 1 277 ? 25.431 -17.988 -18.279 1.00 76.88 277 ALA A CA 1
ATOM 2241 C C . ALA A 1 277 ? 26.079 -16.677 -17.768 1.00 76.88 277 ALA A C 1
ATOM 2243 O O . ALA A 1 277 ? 26.094 -16.490 -16.551 1.00 76.88 277 ALA A O 1
ATOM 2244 N N . PRO A 1 278 ? 26.507 -15.722 -18.624 1.00 80.38 278 PRO A N 1
ATOM 2245 C CA . PRO A 1 278 ? 27.051 -14.444 -18.153 1.00 80.38 278 PRO A CA 1
ATOM 2246 C C . PRO A 1 278 ? 26.054 -13.609 -17.337 1.00 80.38 278 PRO A C 1
ATOM 2248 O O . PRO A 1 278 ? 26.400 -13.070 -16.289 1.00 80.38 278 PRO A O 1
ATOM 2251 N N . LYS A 1 279 ? 24.785 -13.541 -17.763 1.00 80.50 279 LYS A N 1
ATOM 2252 C CA . LYS A 1 279 ? 23.717 -12.849 -17.018 1.00 80.50 279 LYS A CA 1
ATOM 2253 C C . LYS A 1 279 ? 23.500 -13.466 -15.636 1.00 80.50 279 LYS A C 1
ATOM 2255 O O . LYS A 1 279 ? 23.384 -12.739 -14.649 1.00 80.50 279 LYS A O 1
ATOM 2260 N N . LEU A 1 280 ? 23.473 -14.798 -15.557 1.00 77.38 280 LEU A N 1
ATOM 2261 C CA . LEU A 1 280 ? 23.345 -15.513 -14.285 1.00 77.38 280 LEU A CA 1
ATOM 2262 C C . LEU A 1 280 ? 24.547 -15.251 -13.371 1.00 77.38 280 LEU A C 1
ATOM 2264 O O . LEU A 1 280 ? 24.357 -14.987 -12.186 1.00 77.38 280 LEU A O 1
ATOM 2268 N N . GLU A 1 281 ? 25.765 -15.251 -13.916 1.00 76.81 281 GLU A N 1
ATOM 2269 C CA . GLU A 1 281 ? 26.986 -14.945 -13.164 1.00 76.81 281 GLU A CA 1
ATOM 2270 C C . GLU A 1 281 ? 26.978 -13.509 -12.620 1.00 76.81 281 GLU A C 1
ATOM 2272 O O . GLU A 1 281 ? 27.256 -13.293 -11.440 1.00 76.81 281 GLU A O 1
ATOM 2277 N N . ILE A 1 282 ? 26.598 -12.526 -13.443 1.00 79.19 282 ILE A N 1
ATOM 2278 C CA . ILE A 1 282 ? 26.477 -11.118 -13.035 1.00 79.19 282 ILE A CA 1
ATOM 2279 C C . ILE A 1 282 ? 25.449 -10.966 -11.907 1.00 79.19 282 ILE A C 1
ATOM 2281 O O . ILE A 1 282 ? 25.722 -10.299 -10.903 1.00 79.19 282 ILE A O 1
ATOM 2285 N N . LEU A 1 283 ? 24.275 -11.589 -12.052 1.00 77.38 283 LEU A N 1
ATOM 2286 C CA . LEU A 1 283 ? 23.222 -11.525 -11.043 1.00 77.38 283 LEU A CA 1
ATOM 2287 C C . LEU A 1 283 ? 23.672 -12.177 -9.731 1.00 77.38 283 LEU A C 1
ATOM 2289 O O . LEU A 1 283 ? 23.519 -11.566 -8.671 1.00 77.38 283 LEU A O 1
ATOM 2293 N N . ALA A 1 284 ? 24.266 -13.372 -9.810 1.00 75.88 284 ALA A N 1
ATOM 2294 C CA . ALA A 1 284 ? 24.783 -14.107 -8.662 1.00 75.88 284 ALA A CA 1
ATOM 2295 C C . ALA A 1 284 ? 25.893 -13.326 -7.955 1.00 75.88 284 ALA A C 1
ATOM 2297 O O . ALA A 1 284 ? 25.855 -13.185 -6.737 1.00 75.88 284 ALA A O 1
ATOM 2298 N N . LYS A 1 285 ? 26.845 -12.749 -8.694 1.00 78.31 285 LYS A N 1
ATOM 2299 C CA . LYS A 1 285 ? 27.934 -11.949 -8.124 1.00 78.31 285 LYS A CA 1
ATOM 2300 C C . LYS A 1 285 ? 27.407 -10.770 -7.309 1.00 78.31 285 LYS A C 1
ATOM 2302 O O . LYS A 1 285 ? 27.812 -10.593 -6.162 1.00 78.31 285 LYS A O 1
ATOM 2307 N N . HIS A 1 286 ? 26.473 -9.995 -7.857 1.00 77.69 286 HIS A N 1
ATOM 2308 C CA . HIS A 1 286 ? 25.882 -8.871 -7.127 1.00 77.69 286 HIS A CA 1
ATOM 2309 C C . HIS A 1 286 ? 25.011 -9.329 -5.945 1.00 77.69 286 HIS A C 1
ATOM 2311 O O . HIS A 1 286 ? 25.035 -8.697 -4.886 1.00 77.69 286 HIS A O 1
ATOM 2317 N N . ALA A 1 287 ? 24.289 -10.445 -6.085 1.00 71.25 287 ALA A N 1
ATOM 2318 C CA . ALA A 1 287 ? 23.532 -11.051 -4.991 1.00 71.25 287 ALA A CA 1
ATOM 2319 C C . ALA A 1 287 ? 24.448 -11.475 -3.838 1.00 71.25 287 ALA A C 1
ATOM 2321 O O . ALA A 1 287 ? 24.147 -11.196 -2.674 1.00 71.25 287 ALA A O 1
ATOM 2322 N N . ILE A 1 288 ? 25.584 -12.097 -4.165 1.00 67.69 288 ILE A N 1
ATOM 2323 C CA . ILE A 1 288 ? 26.624 -12.509 -3.224 1.00 67.69 288 ILE A CA 1
ATOM 2324 C C . ILE A 1 288 ? 27.203 -11.293 -2.513 1.00 67.69 288 ILE A C 1
ATOM 2326 O O . ILE A 1 288 ? 27.172 -11.230 -1.287 1.00 67.69 288 ILE A O 1
ATOM 2330 N N . GLU A 1 289 ? 27.671 -10.295 -3.260 1.00 69.94 289 GLU A N 1
ATOM 2331 C CA . GLU A 1 289 ? 28.296 -9.101 -2.691 1.00 69.94 289 GLU A CA 1
ATOM 2332 C C . GLU A 1 289 ? 27.352 -8.335 -1.750 1.00 69.94 289 GLU A C 1
ATOM 2334 O O . GLU A 1 289 ? 27.791 -7.859 -0.701 1.00 69.94 289 GLU A O 1
ATOM 2339 N N . ASN A 1 290 ? 26.058 -8.250 -2.078 1.00 65.44 290 ASN A N 1
ATOM 2340 C CA . ASN A 1 290 ? 25.076 -7.517 -1.273 1.00 65.44 290 ASN A CA 1
ATOM 2341 C C . ASN A 1 290 ? 24.538 -8.328 -0.086 1.00 65.44 290 ASN A C 1
ATOM 2343 O O . ASN A 1 290 ? 24.385 -7.789 1.015 1.00 65.44 290 ASN A O 1
ATOM 2347 N N . THR A 1 291 ? 24.275 -9.625 -0.268 1.00 62.06 291 THR A N 1
ATOM 2348 C CA . THR A 1 291 ? 23.755 -10.490 0.805 1.00 62.06 291 THR A CA 1
ATOM 2349 C C . THR A 1 291 ? 24.854 -10.833 1.811 1.00 62.06 291 THR A C 1
ATOM 2351 O O . THR A 1 291 ? 24.610 -10.778 3.013 1.00 62.06 291 THR A O 1
ATOM 2354 N N . PHE A 1 292 ? 26.087 -11.087 1.355 1.00 58.28 292 PHE A N 1
ATOM 2355 C CA . PHE A 1 292 ? 27.231 -11.354 2.234 1.00 58.28 292 PHE A CA 1
ATOM 2356 C C . PHE A 1 292 ? 27.576 -10.154 3.123 1.00 58.28 292 PHE A C 1
ATOM 2358 O O . PHE A 1 292 ? 27.827 -10.327 4.312 1.00 58.28 292 PHE A O 1
ATOM 2365 N N . LYS A 1 293 ? 27.544 -8.927 2.580 1.00 62.28 293 LYS A N 1
ATOM 2366 C CA . LYS A 1 293 ? 27.821 -7.707 3.360 1.00 62.28 293 LYS A CA 1
ATOM 2367 C C . LYS A 1 293 ? 26.747 -7.401 4.404 1.00 62.28 293 LYS A C 1
ATOM 2369 O O . LYS A 1 293 ? 27.068 -6.820 5.435 1.00 62.28 293 LYS A O 1
ATOM 2374 N N . SER A 1 294 ? 25.489 -7.748 4.132 1.00 58.44 294 SER A N 1
ATOM 2375 C CA . SER A 1 294 ? 24.356 -7.412 5.003 1.00 58.44 294 SER A CA 1
ATOM 2376 C C . SER A 1 294 ? 24.023 -8.505 6.023 1.00 58.44 294 SER A C 1
ATOM 2378 O O . SER A 1 294 ? 23.618 -8.176 7.135 1.00 58.44 294 SER A O 1
ATOM 2380 N N . ASN A 1 295 ? 24.194 -9.789 5.679 1.00 64.38 295 ASN A N 1
ATOM 2381 C CA . ASN A 1 295 ? 23.943 -10.921 6.575 1.00 64.38 295 ASN A CA 1
ATOM 2382 C C . ASN A 1 295 ? 24.668 -12.212 6.095 1.00 64.38 295 ASN A C 1
ATOM 2384 O O . ASN A 1 295 ? 24.104 -12.985 5.310 1.00 64.38 295 ASN A O 1
ATOM 2388 N N . PRO A 1 296 ? 25.897 -12.485 6.579 1.00 61.91 296 PRO A N 1
ATOM 2389 C CA . PRO A 1 296 ? 26.719 -13.625 6.147 1.00 61.91 296 PRO A CA 1
ATOM 2390 C C . PRO A 1 296 ? 26.087 -15.009 6.387 1.00 61.91 296 PRO A C 1
ATOM 2392 O O . PRO A 1 296 ? 26.301 -15.933 5.602 1.00 61.91 296 PRO A O 1
ATOM 2395 N N . GLU A 1 297 ? 25.293 -15.158 7.451 1.00 60.41 297 GLU A N 1
ATOM 2396 C CA . GLU A 1 297 ? 24.587 -16.404 7.797 1.00 60.41 297 GLU A CA 1
ATOM 2397 C C . GLU A 1 297 ? 23.455 -16.696 6.799 1.00 60.41 297 GLU A C 1
ATOM 2399 O O . GLU A 1 297 ? 23.347 -17.804 6.272 1.00 60.41 297 GLU A O 1
ATOM 2404 N N . SER A 1 298 ? 22.658 -15.679 6.452 1.00 55.94 298 SER A N 1
ATOM 2405 C CA . SER A 1 298 ? 21.615 -15.809 5.423 1.00 55.94 298 SER A CA 1
ATOM 2406 C C . SER A 1 298 ? 22.209 -16.111 4.048 1.00 55.94 298 SER A C 1
ATOM 2408 O O . SER A 1 298 ? 21.639 -16.895 3.292 1.00 55.94 298 SER A O 1
ATOM 2410 N N . PHE A 1 299 ? 23.359 -15.514 3.729 1.00 56.25 299 PHE A N 1
ATOM 2411 C CA . PHE A 1 299 ? 24.070 -15.750 2.478 1.00 56.25 299 PHE A CA 1
ATOM 2412 C C . PHE A 1 299 ? 24.482 -17.220 2.308 1.00 56.25 299 PHE A C 1
ATOM 2414 O O . PHE A 1 299 ? 24.273 -17.807 1.245 1.00 56.25 299 PHE A O 1
ATOM 2421 N N . LYS A 1 300 ? 24.995 -17.840 3.377 1.00 58.09 300 LYS A N 1
ATOM 2422 C CA . LYS A 1 300 ? 25.349 -19.265 3.397 1.00 58.09 300 LYS A CA 1
ATOM 2423 C C . LYS A 1 300 ? 24.151 -20.155 3.043 1.00 58.09 300 LYS A C 1
ATOM 2425 O O . LYS A 1 300 ? 24.309 -21.098 2.271 1.00 58.09 300 LYS A O 1
ATOM 2430 N N . ASN A 1 301 ? 22.960 -19.819 3.543 1.00 56.78 301 ASN A N 1
ATOM 2431 C CA . ASN A 1 301 ? 21.726 -20.553 3.248 1.00 56.78 301 ASN A CA 1
ATOM 2432 C C . ASN A 1 301 ? 21.254 -20.345 1.798 1.00 56.78 301 ASN A C 1
ATOM 2434 O O . ASN A 1 301 ? 20.862 -21.312 1.147 1.00 56.78 301 ASN A O 1
ATOM 2438 N N . THR A 1 302 ? 21.358 -19.125 1.255 1.00 55.47 302 THR A N 1
ATOM 2439 C CA . THR A 1 302 ? 21.031 -18.834 -0.155 1.00 55.47 302 THR A CA 1
ATOM 2440 C C . THR A 1 302 ? 21.969 -19.559 -1.125 1.00 55.47 302 THR A C 1
ATOM 2442 O O . THR A 1 302 ? 21.508 -20.138 -2.105 1.00 55.47 302 THR A O 1
ATOM 2445 N N . CYS A 1 303 ? 23.277 -19.594 -0.849 1.00 55.62 303 CYS A N 1
ATOM 2446 C CA . CYS A 1 303 ? 24.231 -20.371 -1.647 1.00 55.62 303 CYS A CA 1
ATOM 2447 C C . CYS A 1 303 ? 23.942 -21.872 -1.601 1.00 55.62 303 CYS A C 1
ATOM 2449 O O . CYS A 1 303 ? 24.074 -22.545 -2.621 1.00 55.62 303 CYS A O 1
ATOM 2451 N N . LEU A 1 304 ? 23.525 -22.394 -0.443 1.00 54.28 304 LEU A N 1
ATOM 2452 C CA . LEU A 1 304 ? 23.104 -23.788 -0.317 1.00 54.28 304 LEU A CA 1
ATOM 2453 C C . LEU A 1 304 ? 21.864 -24.077 -1.177 1.00 54.28 304 LEU A C 1
ATOM 2455 O O . LEU A 1 304 ? 21.817 -25.103 -1.849 1.00 54.28 304 LEU A O 1
ATOM 2459 N N . ALA A 1 305 ? 20.886 -23.165 -1.192 1.00 52.22 305 ALA A N 1
ATOM 2460 C CA . ALA A 1 305 ? 19.676 -23.279 -2.009 1.00 52.22 305 ALA A CA 1
ATOM 2461 C C . ALA A 1 305 ? 19.992 -23.249 -3.516 1.00 52.22 305 ALA A C 1
ATOM 2463 O O . ALA A 1 305 ? 19.546 -24.120 -4.256 1.00 52.22 305 ALA A O 1
ATOM 2464 N N . LEU A 1 306 ? 20.848 -22.324 -3.963 1.00 54.00 306 LEU A N 1
ATOM 2465 C CA . LEU A 1 306 ? 21.275 -22.234 -5.367 1.00 54.00 306 LEU A CA 1
ATOM 2466 C C . LEU A 1 306 ? 22.097 -23.451 -5.822 1.00 54.00 306 LEU A C 1
ATOM 2468 O O . LEU A 1 306 ? 21.981 -23.869 -6.968 1.00 54.00 306 LEU A O 1
ATOM 2472 N N . HIS A 1 307 ? 22.900 -24.048 -4.935 1.00 52.56 307 HIS A N 1
ATOM 2473 C CA . HIS A 1 307 ? 23.633 -25.284 -5.237 1.00 52.56 307 HIS A CA 1
ATOM 2474 C C . HIS A 1 307 ? 22.759 -26.545 -5.220 1.00 52.56 307 HIS A C 1
ATOM 2476 O O . HIS A 1 307 ? 23.140 -27.549 -5.821 1.00 52.56 307 HIS A O 1
ATOM 2482 N N . THR A 1 308 ? 21.625 -26.521 -4.515 1.00 48.88 308 THR A N 1
ATOM 2483 C CA . THR A 1 308 ? 20.697 -27.661 -4.406 1.00 48.88 308 THR A CA 1
ATOM 2484 C C . THR A 1 308 ? 19.536 -27.588 -5.393 1.00 48.88 308 THR A C 1
ATOM 2486 O O . THR A 1 308 ? 18.899 -28.612 -5.641 1.00 48.88 308 THR A O 1
ATOM 2489 N N . ALA A 1 309 ? 19.296 -26.425 -6.004 1.00 48.03 309 ALA A N 1
ATOM 2490 C CA . ALA A 1 309 ? 18.436 -26.280 -7.167 1.00 48.03 309 ALA A CA 1
ATOM 2491 C C . ALA A 1 309 ? 19.067 -27.025 -8.354 1.00 48.03 309 ALA A C 1
ATOM 2493 O O . ALA A 1 309 ? 19.867 -26.483 -9.116 1.00 48.03 309 ALA A O 1
ATOM 2494 N N . ALA A 1 310 ? 18.748 -28.314 -8.480 1.00 40.09 310 ALA A N 1
ATOM 2495 C CA . ALA A 1 310 ? 19.100 -29.084 -9.660 1.00 40.09 310 ALA A CA 1
ATOM 2496 C C . ALA A 1 310 ? 18.486 -28.398 -10.893 1.00 40.09 310 ALA A C 1
ATOM 2498 O O . ALA A 1 310 ? 17.317 -28.001 -10.835 1.00 40.09 310 ALA A O 1
ATOM 2499 N N . PRO A 1 311 ? 19.232 -28.253 -12.004 1.00 44.88 311 PRO A N 1
ATOM 2500 C CA . PRO A 1 311 ? 18.636 -27.772 -13.239 1.00 44.88 311 PRO A CA 1
ATOM 2501 C C . PRO A 1 311 ? 17.464 -28.697 -13.596 1.00 44.88 311 PRO A C 1
ATOM 2503 O O . PRO A 1 311 ? 17.608 -29.921 -13.475 1.00 44.88 311 PRO A O 1
ATOM 2506 N N . PRO A 1 312 ? 16.299 -28.151 -13.990 1.00 42.62 312 PRO A N 1
ATOM 2507 C CA . PRO A 1 312 ? 15.182 -28.986 -14.392 1.00 42.62 312 PRO A CA 1
ATOM 2508 C C . PRO A 1 312 ? 15.632 -29.902 -15.539 1.00 42.62 312 PRO A C 1
ATOM 2510 O O . PRO A 1 312 ? 16.452 -29.483 -16.366 1.00 42.62 312 PRO A O 1
ATOM 2513 N N . PRO A 1 313 ? 15.143 -31.154 -15.589 1.00 33.31 313 PRO A N 1
ATOM 2514 C CA . PRO A 1 313 ? 15.444 -32.038 -16.703 1.00 33.31 313 PRO A CA 1
ATOM 2515 C C . PRO A 1 313 ? 15.033 -31.334 -17.999 1.00 33.31 313 PRO A C 1
ATOM 2517 O O . PRO A 1 313 ? 13.896 -30.878 -18.128 1.00 33.31 313 PRO A O 1
ATOM 2520 N N . LEU A 1 314 ? 15.991 -31.190 -18.917 1.00 35.66 314 LEU A N 1
ATOM 2521 C CA . LEU A 1 314 ? 15.736 -30.634 -20.242 1.00 35.66 314 LEU A CA 1
ATOM 2522 C C . LEU A 1 314 ? 14.674 -31.503 -20.945 1.00 35.66 314 LEU A C 1
ATOM 2524 O O . LEU A 1 314 ? 14.774 -32.730 -20.845 1.00 35.66 314 LEU A O 1
ATOM 2528 N N . PRO A 1 315 ? 13.667 -30.896 -21.600 1.00 48.75 315 PRO A N 1
ATOM 2529 C CA . PRO A 1 315 ? 12.662 -31.630 -22.364 1.00 48.75 315 PRO A CA 1
ATOM 2530 C C . PRO A 1 315 ? 13.249 -32.364 -23.573 1.00 48.75 315 PRO A C 1
ATOM 2532 O O . PRO A 1 315 ? 14.225 -31.851 -24.174 1.00 48.75 315 PRO A O 1
#

Secondary structure (DSSP, 8-state):
--STTSSSSS-----------------------------------HHHHHHHHHHHHHHHHHHHHHHHHHHHHHHHHHHHHHHHHHHIIIIIHHHHHHHHHHHHHHHHHHHHHHHHHHHHHHHHHHHHHHHHHHHHHHS-HHHHHHHHHHHHHTGGG--SHHHHHHHHHHHHS---HHHHHHHHHHHTT---HHHHHHHHHHHHHT-SS-HHHHHHHHHHHH-STTTHHHHHHHHHHS-HHHHHHHHHHHHHHHHTS-HHHHHHHHH-HHHHTT--HHHHHHHHHHHHHHHHHH-HHHHHHHHHHHHH-PPPPP-

pLDDT: mean 77.24, std 18.59, range [33.31, 97.69]

Radius of gyration: 51.47 Å; chains: 1; bounding box: 74×56×154 Å